Protein AF-A0A817YF61-F1 (afdb_monomer_lite)

Structure (mmCIF, N/CA/C/O backbone):
data_AF-A0A817YF61-F1
#
_entry.id   AF-A0A817YF61-F1
#
loop_
_atom_site.group_PDB
_atom_site.id
_atom_site.type_symbol
_atom_site.label_atom_id
_atom_site.label_alt_id
_atom_site.label_comp_id
_atom_site.label_asym_id
_atom_site.label_entity_id
_atom_site.label_seq_id
_atom_site.pdbx_PDB_ins_code
_atom_site.Cartn_x
_atom_site.Cartn_y
_atom_site.Cartn_z
_atom_site.occupancy
_atom_site.B_iso_or_equiv
_atom_site.auth_seq_id
_atom_site.auth_comp_id
_atom_site.auth_asym_id
_atom_site.auth_atom_id
_atom_site.pdbx_PDB_model_num
ATOM 1 N N . MET A 1 1 ? 42.089 6.525 -39.706 1.00 50.72 1 MET A N 1
ATOM 2 C CA . MET A 1 1 ? 42.284 5.312 -38.876 1.00 50.72 1 MET A CA 1
ATOM 3 C C . MET A 1 1 ? 41.184 5.276 -37.818 1.00 50.72 1 MET A C 1
ATOM 5 O O . MET A 1 1 ? 41.132 6.197 -37.010 1.00 50.72 1 MET A O 1
ATOM 9 N N . LYS A 1 2 ? 40.244 4.317 -37.863 1.00 48.00 2 LYS A N 1
ATOM 10 C CA . LYS A 1 2 ? 39.179 4.220 -36.844 1.00 48.00 2 LYS A CA 1
ATOM 11 C C . LYS A 1 2 ? 39.831 3.905 -35.493 1.00 48.00 2 LYS A C 1
ATOM 13 O O . LYS A 1 2 ? 40.514 2.894 -35.365 1.00 48.00 2 LYS A O 1
ATOM 18 N N . LEU A 1 3 ? 39.676 4.796 -34.516 1.00 60.41 3 LEU A N 1
ATOM 19 C CA . LEU A 1 3 ? 40.128 4.555 -33.145 1.00 60.41 3 LEU A CA 1
ATOM 20 C C . LEU A 1 3 ? 39.353 3.363 -32.568 1.00 60.41 3 LEU A C 1
ATOM 22 O O . LEU A 1 3 ? 38.143 3.263 -32.777 1.00 60.41 3 LEU A O 1
ATOM 26 N N . SER A 1 4 ? 40.031 2.473 -31.836 1.00 79.50 4 SER A N 1
ATOM 27 C CA . SER A 1 4 ? 39.327 1.434 -31.079 1.00 79.50 4 SER A CA 1
ATOM 28 C C . SER A 1 4 ? 38.437 2.094 -30.021 1.00 79.50 4 SER A C 1
ATOM 30 O O . SER A 1 4 ? 38.773 3.160 -29.491 1.00 79.50 4 SER A O 1
ATOM 32 N N . ARG A 1 5 ? 37.292 1.473 -29.711 1.00 76.12 5 ARG A N 1
ATOM 33 C CA . ARG A 1 5 ? 36.326 2.000 -28.731 1.00 76.12 5 ARG A CA 1
ATOM 34 C C . ARG A 1 5 ? 36.986 2.320 -27.383 1.00 76.12 5 ARG A C 1
ATOM 36 O O . ARG A 1 5 ? 36.742 3.392 -26.844 1.00 76.12 5 ARG A O 1
ATOM 43 N N . HIS A 1 6 ? 37.901 1.471 -26.913 1.00 79.06 6 HIS A N 1
ATOM 44 C CA . HIS A 1 6 ? 38.667 1.706 -25.682 1.00 79.06 6 HIS A CA 1
ATOM 45 C C . HIS A 1 6 ? 39.546 2.960 -25.757 1.00 79.06 6 HIS A C 1
ATOM 47 O O . HIS A 1 6 ? 39.516 3.805 -24.866 1.00 79.06 6 HIS A O 1
ATOM 53 N N . LYS A 1 7 ? 40.268 3.161 -26.868 1.00 83.06 7 LYS A N 1
ATOM 54 C CA . LYS A 1 7 ? 41.126 4.344 -27.047 1.00 83.06 7 LYS A CA 1
ATOM 55 C C . LYS A 1 7 ? 40.318 5.646 -27.102 1.00 83.06 7 LYS A C 1
ATOM 57 O O . LYS A 1 7 ? 40.797 6.688 -26.660 1.00 83.06 7 LYS A O 1
ATOM 62 N N . TYR A 1 8 ? 39.097 5.586 -27.632 1.00 84.81 8 TYR A N 1
ATOM 63 C CA . TYR A 1 8 ? 38.165 6.712 -27.644 1.00 84.81 8 TYR A CA 1
ATOM 64 C C . TYR A 1 8 ? 37.629 7.034 -26.240 1.00 84.81 8 TYR A C 1
ATOM 66 O O . TYR A 1 8 ? 37.708 8.186 -25.815 1.00 84.81 8 TYR A O 1
ATOM 74 N N . ILE A 1 9 ? 37.170 6.021 -25.499 1.00 81.12 9 ILE A N 1
ATOM 75 C CA . ILE A 1 9 ? 36.658 6.178 -24.128 1.00 81.12 9 ILE A CA 1
ATOM 76 C C . ILE A 1 9 ? 37.743 6.722 -23.201 1.00 81.12 9 ILE A C 1
ATOM 78 O O . ILE A 1 9 ? 37.499 7.687 -22.485 1.00 81.12 9 ILE A O 1
ATOM 82 N N . ARG A 1 10 ? 38.973 6.206 -23.282 1.00 84.12 10 ARG A N 1
ATOM 83 C CA . ARG A 1 10 ? 40.099 6.702 -22.480 1.00 84.12 10 ARG A CA 1
ATOM 84 C C . ARG A 1 10 ? 40.381 8.188 -22.709 1.00 84.12 10 ARG A C 1
ATOM 86 O O . ARG A 1 10 ? 40.685 8.918 -21.770 1.00 84.12 10 ARG A O 1
ATOM 93 N N . ARG A 1 11 ? 40.230 8.667 -23.950 1.00 86.75 11 ARG A N 1
ATOM 94 C CA . ARG A 1 11 ? 40.364 10.097 -24.271 1.00 86.75 11 ARG A CA 1
ATOM 95 C C . ARG A 1 11 ? 39.260 10.930 -23.616 1.00 86.75 11 ARG A C 1
ATOM 97 O O . ARG A 1 11 ? 39.538 12.018 -23.124 1.00 86.75 11 ARG A O 1
ATOM 104 N N . ILE A 1 12 ? 38.032 10.417 -23.614 1.00 85.44 12 ILE A N 1
ATOM 105 C CA . ILE A 1 12 ? 36.876 11.062 -22.985 1.00 85.44 12 ILE A CA 1
ATOM 106 C C . ILE A 1 12 ? 37.030 11.096 -21.462 1.00 85.44 12 ILE A C 1
ATOM 108 O O . ILE A 1 12 ? 36.872 12.154 -20.862 1.00 85.44 12 ILE A O 1
ATOM 112 N N . LEU A 1 13 ? 37.388 9.974 -20.838 1.00 83.31 13 LEU A N 1
ATOM 113 C CA . LEU A 1 13 ? 37.586 9.897 -19.391 1.00 83.31 13 LEU A CA 1
ATOM 114 C C . LEU A 1 13 ? 38.692 10.848 -18.927 1.00 83.31 13 LEU A C 1
ATOM 116 O O . LEU A 1 13 ? 38.502 11.555 -17.943 1.00 83.31 13 LEU A O 1
ATOM 120 N N . ASN A 1 14 ? 39.799 10.949 -19.671 1.00 85.69 14 ASN A N 1
ATOM 121 C CA . ASN A 1 14 ? 40.851 11.923 -19.374 1.00 85.69 14 ASN A CA 1
ATOM 122 C C . ASN A 1 14 ? 40.337 13.366 -19.441 1.00 85.69 14 ASN A C 1
ATOM 124 O O . ASN A 1 14 ? 40.637 14.158 -18.556 1.00 85.69 14 ASN A O 1
ATOM 128 N N . TYR A 1 15 ? 39.528 13.701 -20.450 1.00 89.38 15 TYR A N 1
ATOM 129 C CA . TYR A 1 15 ? 38.914 15.025 -20.552 1.00 89.38 15 TYR A CA 1
ATOM 130 C C . TYR A 1 15 ? 38.021 15.337 -19.342 1.00 89.38 15 TYR A C 1
ATOM 132 O O . TYR A 1 15 ? 38.122 16.422 -18.770 1.00 89.38 15 TYR A O 1
ATOM 140 N N . TYR A 1 16 ? 37.178 14.388 -18.925 1.00 83.38 16 TYR A N 1
ATOM 141 C CA . TYR A 1 16 ? 36.310 14.576 -17.763 1.00 83.38 16 TYR A CA 1
ATOM 142 C C . TYR A 1 16 ? 37.083 14.648 -16.448 1.00 83.38 16 TYR A C 1
ATOM 144 O O . TYR A 1 16 ? 36.751 15.455 -15.585 1.00 83.38 16 TYR A O 1
ATOM 152 N N . ARG A 1 17 ? 38.156 13.869 -16.314 1.00 82.75 17 ARG A N 1
ATOM 153 C CA . ARG A 1 17 ? 39.025 13.908 -15.141 1.00 82.75 17 ARG A CA 1
ATOM 154 C C . ARG A 1 17 ? 39.729 15.256 -15.006 1.00 82.75 17 ARG A C 1
ATOM 156 O O . A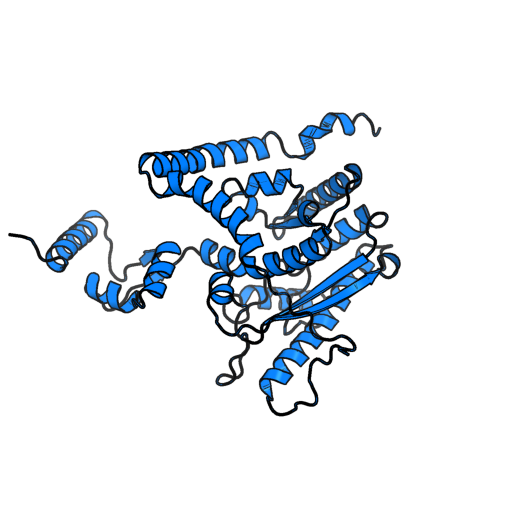RG A 1 17 ? 39.725 15.829 -13.927 1.00 82.75 17 ARG A O 1
ATOM 163 N N . THR A 1 18 ? 40.291 15.773 -16.099 1.00 85.69 18 THR A N 1
ATOM 164 C CA . THR A 1 18 ? 41.037 17.039 -16.089 1.00 85.69 18 THR A CA 1
ATOM 165 C C . THR A 1 18 ? 40.134 18.257 -15.904 1.00 85.69 18 THR A C 1
ATOM 167 O O . THR A 1 18 ? 40.545 19.205 -15.247 1.00 85.69 18 THR A O 1
ATOM 170 N N . ASN A 1 19 ? 38.921 18.248 -16.466 1.00 90.06 19 ASN A N 1
ATOM 171 C CA . ASN A 1 19 ? 38.056 19.434 -16.464 1.00 90.06 19 ASN A CA 1
ATOM 172 C C . ASN A 1 19 ? 36.964 19.425 -15.387 1.00 90.06 19 ASN A C 1
ATOM 174 O O . ASN A 1 19 ? 36.468 20.490 -15.033 1.00 90.06 19 ASN A O 1
ATOM 178 N N . PHE A 1 20 ? 36.561 18.253 -14.888 1.00 84.19 20 PHE A N 1
ATOM 179 C CA . PHE A 1 20 ? 35.416 18.112 -13.979 1.00 84.19 20 PHE A CA 1
ATOM 180 C C . PHE A 1 20 ? 35.749 17.362 -12.681 1.00 84.19 20 PHE A C 1
ATOM 182 O O . PHE A 1 20 ? 34.835 17.076 -11.913 1.00 84.19 20 PHE A O 1
ATOM 189 N N . ASN A 1 21 ? 37.026 17.039 -12.423 1.00 81.31 21 ASN A N 1
ATOM 190 C CA . ASN A 1 21 ? 37.490 16.329 -11.220 1.00 81.31 21 ASN A CA 1
ATOM 191 C C . ASN A 1 21 ? 36.692 15.051 -10.899 1.00 81.31 21 ASN A C 1
ATOM 193 O O . ASN A 1 21 ? 36.478 14.708 -9.738 1.00 81.31 21 ASN A O 1
ATOM 197 N N . ILE A 1 22 ? 36.232 14.336 -11.928 1.00 77.88 22 ILE A N 1
ATOM 198 C CA . ILE A 1 22 ? 35.567 13.047 -11.733 1.00 77.88 22 ILE A CA 1
ATOM 199 C C . ILE A 1 22 ? 36.651 12.003 -11.446 1.00 77.88 22 ILE A C 1
ATOM 201 O O . ILE A 1 22 ? 37.408 11.622 -12.343 1.00 77.88 22 ILE A O 1
ATOM 205 N N . GLU A 1 23 ? 36.730 11.563 -10.192 1.00 72.38 23 GLU A N 1
ATOM 206 C CA . GLU A 1 23 ? 37.679 10.552 -9.717 1.00 72.38 23 GLU A CA 1
ATOM 207 C C . GLU A 1 23 ? 36.999 9.212 -9.405 1.00 72.38 23 GLU A C 1
ATOM 209 O O . GLU A 1 23 ? 35.774 9.093 -9.376 1.00 72.38 23 GLU A O 1
ATOM 214 N N . PHE A 1 24 ? 37.814 8.175 -9.212 1.00 68.31 24 PHE A N 1
ATOM 215 C CA . PHE A 1 24 ? 37.343 6.839 -8.857 1.00 68.31 24 PHE A CA 1
ATOM 216 C C . PHE A 1 24 ? 36.933 6.761 -7.376 1.00 68.31 24 PHE A C 1
ATOM 218 O O . PHE A 1 24 ? 37.609 7.369 -6.546 1.00 68.31 24 PHE A O 1
ATOM 225 N N . PRO A 1 25 ? 35.916 5.949 -7.017 1.00 69.50 25 PRO A N 1
ATOM 226 C CA . PRO A 1 25 ? 35.075 5.116 -7.886 1.00 69.50 25 PRO A CA 1
ATOM 227 C C . PRO A 1 25 ? 33.971 5.916 -8.597 1.00 69.50 25 PRO A C 1
ATOM 229 O O . PRO A 1 25 ? 33.361 6.815 -8.023 1.00 69.50 25 PRO A O 1
ATOM 232 N N . PHE A 1 26 ? 33.665 5.548 -9.846 1.00 74.25 26 PHE A N 1
ATOM 233 C CA . PHE A 1 26 ? 32.590 6.202 -10.594 1.00 74.25 26 PHE A CA 1
ATOM 234 C C . PHE A 1 26 ? 31.215 5.841 -10.021 1.00 74.25 26 PHE A C 1
ATOM 236 O O . PHE A 1 26 ? 30.892 4.661 -9.856 1.00 74.25 26 PHE A O 1
ATOM 243 N N . ILE A 1 27 ? 30.388 6.862 -9.784 1.00 73.12 27 ILE A N 1
ATOM 244 C CA . ILE A 1 27 ? 28.963 6.708 -9.480 1.00 73.12 27 ILE A CA 1
ATOM 245 C C . ILE A 1 27 ? 28.204 6.774 -10.801 1.00 73.12 27 ILE A C 1
ATOM 247 O O . ILE A 1 27 ? 28.171 7.815 -11.458 1.00 73.12 27 ILE A O 1
ATOM 251 N N . ILE A 1 28 ? 27.607 5.656 -11.200 1.00 74.75 28 ILE A N 1
ATOM 252 C CA . ILE A 1 28 ? 26.920 5.524 -12.483 1.00 74.75 28 ILE A CA 1
ATOM 253 C C . ILE A 1 28 ? 25.430 5.401 -12.200 1.00 74.75 28 ILE A C 1
ATOM 255 O O . ILE A 1 28 ? 24.986 4.428 -11.589 1.00 74.75 28 ILE A O 1
ATOM 259 N N . LEU A 1 29 ? 24.662 6.400 -12.640 1.00 69.12 29 LEU A N 1
ATOM 260 C CA . LEU A 1 29 ? 23.208 6.343 -12.586 1.00 69.12 29 LEU A CA 1
ATOM 261 C C . LEU A 1 29 ? 22.705 5.451 -13.725 1.00 69.12 29 LEU A C 1
ATOM 263 O O . LEU A 1 29 ? 22.890 5.779 -14.897 1.00 69.12 29 LEU A O 1
ATOM 267 N N . ILE A 1 30 ? 22.077 4.335 -13.375 1.00 74.19 30 ILE A N 1
ATOM 268 C CA . ILE A 1 30 ? 21.467 3.414 -14.330 1.00 74.19 30 ILE A CA 1
ATOM 269 C C . ILE A 1 30 ? 19.968 3.697 -14.401 1.00 74.19 30 ILE A C 1
ATOM 271 O O . ILE A 1 30 ? 19.283 3.745 -13.381 1.00 74.19 30 ILE A O 1
ATOM 275 N N . ASP A 1 31 ? 19.470 3.886 -15.621 1.00 64.12 31 ASP A N 1
ATOM 276 C CA . ASP A 1 31 ? 18.038 3.978 -15.894 1.00 64.12 31 ASP A CA 1
ATOM 277 C C . ASP A 1 31 ? 17.395 2.580 -15.921 1.00 64.12 31 ASP A C 1
ATOM 279 O O . ASP A 1 31 ? 17.996 1.616 -16.407 1.00 64.12 31 ASP A O 1
ATOM 283 N N . GLY A 1 32 ? 16.148 2.476 -15.454 1.00 53.28 32 GLY A N 1
ATOM 284 C CA . GLY A 1 32 ? 15.386 1.224 -15.432 1.00 53.28 32 GLY A CA 1
ATOM 285 C C . GLY A 1 32 ? 15.230 0.608 -16.825 1.00 53.28 32 GLY A C 1
ATOM 286 O O . GLY A 1 32 ? 15.319 -0.608 -16.974 1.00 53.28 32 GLY A O 1
ATOM 287 N N . THR A 1 33 ? 15.109 1.442 -17.864 1.00 65.44 33 THR A N 1
ATOM 288 C CA . THR A 1 33 ? 15.048 1.005 -19.269 1.00 65.44 33 THR A CA 1
ATOM 289 C C . THR A 1 33 ? 16.330 0.291 -19.709 1.00 65.44 33 THR A C 1
ATOM 291 O O . THR A 1 33 ? 16.279 -0.739 -20.380 1.00 65.44 33 THR A O 1
ATOM 294 N N . PHE A 1 34 ? 17.495 0.815 -19.313 1.00 74.12 34 PHE A N 1
ATOM 295 C CA . PHE A 1 34 ? 18.792 0.220 -19.642 1.00 74.12 34 PHE A CA 1
ATOM 296 C C . PHE A 1 34 ? 19.014 -1.090 -18.881 1.00 74.12 34 PHE A C 1
ATOM 298 O O . PHE A 1 34 ? 19.476 -2.067 -19.467 1.00 74.12 34 PHE A O 1
ATOM 305 N N . ALA A 1 35 ? 18.640 -1.129 -17.598 1.00 68.31 35 ALA A N 1
ATOM 306 C CA . ALA A 1 35 ? 18.711 -2.346 -16.794 1.00 68.31 35 ALA A CA 1
ATOM 307 C C . ALA A 1 35 ? 17.817 -3.462 -17.362 1.00 68.31 35 ALA A C 1
ATOM 309 O O . ALA A 1 35 ? 18.240 -4.614 -17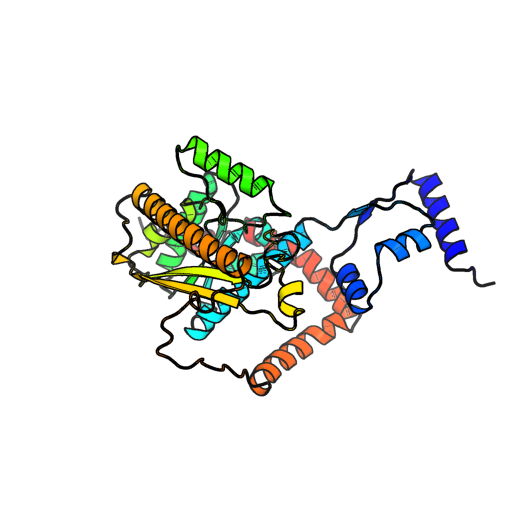.441 1.00 68.31 35 ALA A O 1
ATOM 310 N N . PHE A 1 36 ? 16.613 -3.107 -17.821 1.00 62.25 36 PHE A N 1
ATOM 311 C CA . PHE A 1 36 ? 15.670 -4.035 -18.441 1.00 62.25 36 PHE A CA 1
ATOM 312 C C . PHE A 1 36 ? 16.204 -4.638 -19.750 1.00 62.25 36 PHE A C 1
ATOM 314 O O . PHE A 1 36 ? 16.175 -5.855 -19.931 1.00 62.25 36 PHE A O 1
ATOM 321 N N . GLU A 1 37 ? 16.746 -3.814 -20.651 1.00 65.38 37 GLU A N 1
ATOM 322 C CA . GLU A 1 37 ? 17.348 -4.311 -21.896 1.00 65.38 37 GLU A CA 1
ATOM 323 C C . GLU A 1 37 ? 18.597 -5.160 -21.625 1.00 65.38 37 GLU A C 1
ATOM 325 O O . GLU A 1 37 ? 18.768 -6.223 -22.220 1.00 65.38 37 GLU A O 1
ATOM 330 N N . ALA A 1 38 ? 19.451 -4.756 -20.682 1.00 77.06 38 ALA A N 1
ATOM 331 C CA . ALA A 1 38 ? 20.616 -5.550 -20.307 1.00 77.06 38 ALA A CA 1
ATOM 332 C C . ALA A 1 38 ? 20.223 -6.939 -19.776 1.00 77.06 38 ALA A C 1
ATOM 334 O O . ALA A 1 38 ? 20.848 -7.931 -20.152 1.00 77.06 38 ALA A O 1
ATOM 335 N N . LEU A 1 39 ? 19.149 -7.034 -18.984 1.00 68.00 39 LEU A N 1
ATOM 336 C CA . LEU A 1 39 ? 18.612 -8.308 -18.506 1.00 68.00 39 LEU A CA 1
ATOM 337 C C . LEU A 1 39 ? 18.115 -9.189 -19.663 1.00 68.00 39 LEU A C 1
ATOM 339 O O . LEU A 1 39 ? 18.487 -10.359 -19.748 1.00 68.00 39 LEU A O 1
ATOM 343 N N . LYS A 1 40 ? 17.336 -8.618 -20.590 1.00 72.12 40 LYS A N 1
ATOM 344 C CA . LYS A 1 40 ? 16.808 -9.318 -21.774 1.00 72.12 40 LYS A CA 1
ATOM 345 C C . LYS A 1 40 ? 17.914 -9.948 -22.624 1.00 72.12 40 LYS A C 1
ATOM 347 O O . LYS A 1 40 ? 17.756 -11.059 -23.127 1.00 72.12 40 LYS A O 1
ATOM 352 N N . TRP A 1 41 ? 19.043 -9.256 -22.755 1.00 82.75 41 TRP A N 1
ATOM 353 C CA . TRP A 1 41 ? 20.207 -9.722 -23.511 1.00 82.75 41 TRP A CA 1
ATOM 354 C C . TRP A 1 41 ? 21.234 -10.488 -22.663 1.00 82.75 41 TRP A C 1
ATOM 356 O O . TRP A 1 41 ? 22.301 -10.828 -23.172 1.00 82.75 41 TRP A O 1
ATOM 366 N N . LYS A 1 42 ? 20.922 -10.786 -21.391 1.00 80.38 42 LYS A N 1
ATOM 367 C CA . LYS A 1 42 ? 21.806 -11.475 -20.431 1.00 80.38 42 LYS A CA 1
ATOM 368 C C . LYS A 1 42 ? 23.175 -10.799 -20.276 1.00 80.38 42 LYS A C 1
ATOM 370 O O . LYS A 1 42 ? 24.199 -11.455 -20.097 1.00 80.38 42 LYS A O 1
ATOM 375 N N . ILE A 1 43 ? 23.195 -9.473 -20.352 1.00 82.69 43 ILE A N 1
ATOM 376 C CA . ILE A 1 43 ? 24.395 -8.655 -20.207 1.00 82.69 43 ILE A CA 1
ATOM 377 C C . ILE A 1 43 ? 24.604 -8.371 -18.720 1.00 82.69 43 ILE A C 1
ATOM 379 O O . ILE A 1 43 ? 23.809 -7.669 -18.095 1.00 82.69 43 ILE A O 1
ATOM 383 N N . GLN A 1 44 ? 25.705 -8.867 -18.154 1.00 81.75 44 GLN A N 1
ATOM 384 C CA . GLN A 1 44 ? 26.114 -8.476 -16.807 1.00 81.75 44 GLN A CA 1
ATOM 385 C C . GLN A 1 44 ? 26.660 -7.045 -16.818 1.00 81.75 44 GLN A C 1
ATOM 387 O O . GLN A 1 44 ? 27.785 -6.784 -17.244 1.00 81.75 44 GLN A O 1
ATOM 392 N N . ILE A 1 45 ? 25.826 -6.107 -16.365 1.00 81.94 45 ILE A N 1
ATOM 393 C CA . ILE A 1 45 ? 26.114 -4.668 -16.401 1.00 81.94 45 ILE A CA 1
ATOM 394 C C . ILE A 1 45 ? 27.379 -4.329 -15.603 1.00 81.94 45 ILE A C 1
ATOM 396 O O . ILE A 1 45 ? 28.198 -3.544 -16.075 1.00 81.94 45 ILE A O 1
ATOM 400 N N . ASP A 1 46 ? 27.549 -4.937 -14.427 1.00 79.62 46 ASP A N 1
ATOM 401 C CA . ASP A 1 46 ? 28.682 -4.665 -13.538 1.00 79.62 46 ASP A CA 1
ATOM 402 C C . ASP A 1 46 ? 30.026 -5.033 -14.192 1.00 79.62 46 ASP A C 1
ATOM 404 O O . ASP A 1 46 ? 30.930 -4.200 -14.279 1.00 79.62 46 ASP A O 1
ATOM 408 N N . GLU A 1 47 ? 30.134 -6.241 -14.753 1.00 82.94 47 GLU A N 1
ATOM 409 C CA . GLU A 1 47 ? 31.345 -6.700 -15.446 1.00 82.94 47 GLU A CA 1
ATOM 410 C C . GLU A 1 47 ? 31.658 -5.861 -16.688 1.00 82.94 47 GLU A C 1
ATOM 412 O O . GLU A 1 47 ? 32.797 -5.437 -16.898 1.00 82.94 47 GLU A O 1
ATOM 417 N N . GLN A 1 48 ? 30.640 -5.581 -17.506 1.00 82.94 48 GLN A N 1
ATOM 418 C CA . GLN A 1 48 ? 30.821 -4.831 -18.745 1.00 82.94 48 GLN A CA 1
ATOM 419 C C . GLN A 1 48 ? 31.227 -3.384 -18.469 1.00 82.94 48 GLN A C 1
ATOM 421 O O . GLN A 1 48 ? 32.149 -2.882 -19.107 1.00 82.94 48 GLN A O 1
ATOM 426 N N . LEU A 1 49 ? 30.602 -2.707 -17.504 1.00 82.62 49 LEU A N 1
ATOM 427 C CA . LEU A 1 49 ? 30.960 -1.329 -17.164 1.00 82.62 49 LEU A CA 1
ATOM 428 C C . LEU A 1 49 ? 32.367 -1.232 -16.565 1.00 82.62 49 LEU A C 1
ATOM 430 O O . LEU A 1 49 ? 33.110 -0.327 -16.945 1.00 82.62 49 LEU A O 1
ATOM 434 N N . LYS A 1 50 ? 32.770 -2.181 -15.710 1.00 83.94 50 LYS A N 1
ATOM 435 C CA . LYS A 1 50 ? 34.149 -2.278 -15.198 1.00 83.94 50 LYS A CA 1
ATOM 436 C C . LYS A 1 50 ? 35.163 -2.452 -16.331 1.00 83.94 50 LYS A C 1
ATOM 438 O O . LYS A 1 50 ? 36.164 -1.735 -16.378 1.00 83.94 50 LYS A O 1
ATOM 443 N N . ALA A 1 51 ? 34.870 -3.331 -17.291 1.00 82.06 51 ALA A N 1
ATOM 444 C CA . ALA A 1 51 ? 35.713 -3.551 -18.465 1.00 82.06 51 ALA A CA 1
ATOM 445 C C . ALA A 1 51 ? 35.767 -2.329 -19.404 1.00 82.06 51 ALA A C 1
ATOM 447 O O . ALA A 1 51 ? 36.830 -1.989 -19.925 1.00 82.06 51 ALA A O 1
ATOM 448 N N . TYR A 1 52 ? 34.641 -1.641 -19.613 1.00 79.19 52 TYR A N 1
ATOM 449 C CA . TYR A 1 52 ? 34.556 -0.462 -20.481 1.00 79.19 52 TYR A CA 1
ATOM 450 C C . TYR A 1 52 ? 35.234 0.775 -19.891 1.00 79.19 52 TYR A C 1
ATOM 452 O O . TYR A 1 52 ? 35.793 1.576 -20.642 1.00 79.19 52 TYR A O 1
ATOM 460 N N . LEU A 1 53 ? 35.172 0.939 -18.570 1.00 80.38 53 LEU A N 1
ATOM 461 C CA . LEU A 1 53 ? 35.734 2.084 -17.856 1.00 80.38 53 LEU A CA 1
ATOM 462 C C . LEU A 1 53 ? 37.159 1.829 -17.339 1.00 80.38 53 LEU A C 1
ATOM 464 O O . LEU A 1 53 ? 37.766 2.751 -16.800 1.00 80.38 53 LEU A O 1
ATOM 468 N N . GLU A 1 54 ? 37.694 0.619 -17.541 1.00 77.81 54 GLU A N 1
ATOM 469 C CA . GLU A 1 54 ? 39.023 0.181 -17.088 1.00 77.81 54 GLU A CA 1
ATOM 470 C C . GLU A 1 54 ? 39.188 0.304 -15.554 1.00 77.81 54 GLU A C 1
ATOM 472 O O . GLU A 1 54 ? 40.189 0.826 -15.062 1.00 77.81 54 GLU A O 1
ATOM 477 N N . THR A 1 55 ? 38.195 -0.160 -14.778 1.00 75.00 55 THR A N 1
ATOM 478 C CA . THR A 1 55 ? 38.158 -0.022 -13.303 1.00 75.00 55 THR A CA 1
ATOM 479 C C . THR A 1 55 ? 37.833 -1.339 -12.604 1.00 75.00 55 THR A C 1
ATOM 481 O O . THR A 1 55 ? 37.177 -2.212 -13.165 1.00 75.00 55 THR A O 1
ATOM 484 N N . GLN A 1 56 ? 38.265 -1.472 -11.345 1.00 72.44 56 GLN A N 1
ATOM 485 C CA . GLN A 1 56 ? 37.883 -2.606 -10.491 1.00 72.44 56 GLN A CA 1
ATOM 486 C C . GLN A 1 56 ? 36.634 -2.333 -9.639 1.00 72.44 56 GLN A C 1
ATOM 488 O O . GLN A 1 56 ? 36.011 -3.271 -9.142 1.00 72.44 56 GLN A O 1
ATOM 493 N N . GLN A 1 57 ? 36.253 -1.064 -9.470 1.00 68.44 57 GLN A N 1
ATOM 494 C CA . GLN A 1 57 ? 35.139 -0.650 -8.619 1.00 68.44 57 GLN A CA 1
ATOM 495 C C . GLN A 1 57 ? 34.285 0.412 -9.317 1.00 68.44 57 GLN A C 1
ATOM 497 O O . GLN A 1 57 ? 34.792 1.435 -9.789 1.00 68.44 57 GLN A O 1
ATOM 502 N N . ILE A 1 58 ? 32.978 0.155 -9.351 1.00 72.31 58 ILE A N 1
ATOM 503 C CA . ILE A 1 58 ? 31.929 1.084 -9.772 1.00 72.31 58 ILE A CA 1
ATOM 504 C C . ILE A 1 58 ? 30.786 1.002 -8.763 1.00 72.31 58 ILE A C 1
ATOM 506 O O . ILE A 1 58 ? 30.545 -0.055 -8.180 1.00 72.31 58 ILE A O 1
ATOM 510 N N . ILE A 1 59 ? 30.091 2.116 -8.554 1.00 62.66 59 ILE A N 1
ATOM 511 C CA . ILE A 1 59 ? 28.880 2.160 -7.736 1.00 62.66 59 ILE A CA 1
ATOM 512 C C . ILE A 1 59 ? 27.719 2.425 -8.686 1.00 62.66 59 ILE A C 1
ATOM 514 O O . ILE A 1 59 ? 27.535 3.540 -9.180 1.00 62.66 59 ILE A O 1
ATOM 518 N N . CYS A 1 60 ? 26.958 1.375 -8.976 1.00 59.06 60 CYS A N 1
ATOM 519 C CA . CYS A 1 60 ? 25.740 1.465 -9.764 1.00 59.06 60 CYS A CA 1
ATOM 520 C C . CYS A 1 60 ? 24.594 1.924 -8.862 1.00 59.06 60 CYS A C 1
ATOM 522 O O . CYS A 1 60 ? 24.165 1.192 -7.972 1.00 59.06 60 CYS A O 1
ATOM 524 N N . SER A 1 61 ? 24.085 3.125 -9.109 1.00 53.12 61 SER A N 1
ATOM 525 C CA . SER A 1 61 ? 22.911 3.656 -8.418 1.00 53.12 61 SER A CA 1
ATOM 526 C C . SER A 1 61 ? 21.741 3.703 -9.392 1.00 53.12 61 SER A C 1
ATOM 528 O O . SER A 1 61 ? 21.884 4.153 -10.521 1.00 53.12 61 SER A O 1
ATOM 530 N N . THR A 1 62 ? 20.565 3.251 -8.970 1.00 56.81 62 THR A N 1
ATOM 531 C CA . THR A 1 62 ? 19.291 3.519 -9.660 1.00 56.81 62 THR A CA 1
ATOM 532 C C . THR A 1 62 ? 18.512 4.533 -8.834 1.00 56.81 62 THR A C 1
ATOM 534 O O . THR A 1 62 ? 18.674 4.607 -7.612 1.00 56.81 62 THR A O 1
ATOM 537 N N . SER A 1 63 ? 17.670 5.345 -9.475 1.00 53.69 63 SER A N 1
ATOM 538 C CA . SER A 1 63 ? 16.807 6.259 -8.737 1.00 53.69 63 SER A CA 1
ATOM 539 C C . SER A 1 63 ? 15.854 5.458 -7.838 1.00 53.69 63 SER A C 1
ATOM 541 O O . SER A 1 63 ? 15.088 4.601 -8.277 1.00 53.69 63 SER A O 1
ATOM 543 N N . LEU A 1 64 ? 15.897 5.738 -6.535 1.00 47.06 64 LEU A N 1
ATOM 544 C CA . LEU A 1 64 ? 15.090 5.051 -5.521 1.00 47.06 64 LEU A CA 1
ATOM 545 C C . LEU A 1 64 ? 13.573 5.144 -5.809 1.00 47.06 64 LEU A C 1
ATOM 547 O O . LEU A 1 64 ? 12.789 4.363 -5.273 1.00 47.06 64 LEU A O 1
ATOM 551 N N . CYS A 1 65 ? 13.156 6.116 -6.629 1.00 41.38 65 CYS A N 1
ATOM 552 C CA . CYS A 1 65 ? 11.787 6.269 -7.111 1.00 41.38 65 CYS A CA 1
ATOM 553 C C . CYS A 1 65 ? 11.385 5.186 -8.121 1.00 41.38 65 CYS A C 1
ATOM 555 O O . CYS A 1 65 ? 10.321 4.612 -7.935 1.00 41.38 65 CYS A O 1
ATOM 557 N N . ALA A 1 66 ? 12.229 4.829 -9.095 1.00 38.91 66 ALA A N 1
ATOM 558 C CA . ALA A 1 66 ? 11.894 3.827 -10.113 1.00 38.91 66 ALA A CA 1
ATOM 559 C C . ALA A 1 66 ? 11.742 2.417 -9.513 1.00 38.91 66 ALA A C 1
ATOM 561 O O . ALA A 1 66 ? 10.812 1.682 -9.851 1.00 38.91 66 ALA A O 1
ATOM 562 N N . ILE A 1 67 ? 12.599 2.063 -8.547 1.00 42.59 67 ILE A N 1
ATOM 563 C CA . ILE A 1 67 ? 12.482 0.805 -7.789 1.00 42.59 67 ILE A CA 1
ATOM 564 C C . ILE A 1 67 ? 11.173 0.807 -6.989 1.00 42.59 67 ILE A C 1
ATOM 566 O O . ILE A 1 67 ? 10.356 -0.099 -7.125 1.00 42.59 67 ILE A O 1
ATOM 570 N N . LYS A 1 68 ? 10.906 1.874 -6.223 1.00 41.12 68 LYS A N 1
ATOM 571 C CA . LYS A 1 68 ? 9.673 1.983 -5.427 1.00 41.12 68 LYS A CA 1
ATOM 572 C C . LYS A 1 68 ? 8.406 1.962 -6.281 1.00 41.12 68 LYS A C 1
ATOM 574 O O . LYS A 1 68 ? 7.413 1.397 -5.840 1.00 41.12 68 LYS A O 1
ATOM 579 N N . GLU A 1 69 ? 8.420 2.567 -7.464 1.00 47.09 69 GLU A N 1
ATOM 580 C CA . GLU A 1 69 ? 7.283 2.591 -8.389 1.00 47.09 69 GLU A CA 1
ATOM 581 C C . GLU A 1 69 ? 6.997 1.208 -8.975 1.00 47.09 69 GLU A C 1
ATOM 583 O O . GLU A 1 69 ? 5.855 0.761 -8.930 1.00 47.09 69 GLU A O 1
ATOM 588 N N . THR A 1 70 ? 8.024 0.493 -9.440 1.00 41.78 70 THR A N 1
ATOM 589 C CA . THR A 1 70 ? 7.854 -0.827 -10.075 1.00 41.78 70 THR A CA 1
ATOM 590 C C . THR A 1 70 ? 7.434 -1.894 -9.074 1.00 41.78 70 THR A C 1
ATOM 592 O O . THR A 1 70 ? 6.647 -2.789 -9.388 1.00 41.78 70 THR A O 1
ATOM 595 N N . GLU A 1 71 ? 7.933 -1.796 -7.845 1.00 44.00 71 GLU A N 1
ATOM 596 C CA . GLU A 1 71 ? 7.529 -2.721 -6.810 1.00 44.00 71 GLU A CA 1
ATOM 597 C C . GLU A 1 71 ? 6.027 -2.522 -6.434 1.00 44.00 71 GLU A C 1
ATOM 599 O O . GLU A 1 71 ? 5.338 -3.489 -6.134 1.00 44.00 71 GLU A O 1
ATOM 604 N N . LEU A 1 72 ? 5.460 -1.304 -6.486 1.00 47.84 72 LEU A N 1
ATOM 605 C CA . LEU A 1 72 ? 4.093 -0.995 -6.002 1.00 47.84 72 LEU A CA 1
ATOM 606 C C . LEU A 1 72 ? 2.925 -1.452 -6.900 1.00 47.84 72 LEU A C 1
ATOM 608 O O . LEU A 1 72 ? 1.775 -1.363 -6.471 1.00 47.84 72 LEU A O 1
ATOM 612 N N . LEU A 1 73 ? 3.180 -1.898 -8.130 1.00 53.34 73 LEU A N 1
ATOM 613 C CA . LEU A 1 73 ? 2.121 -2.038 -9.137 1.00 53.34 73 LEU A CA 1
ATOM 614 C C . LEU A 1 73 ? 1.377 -3.390 -9.105 1.00 53.34 73 LEU A C 1
ATOM 616 O O . LEU A 1 73 ? 0.267 -3.462 -9.631 1.00 53.34 73 LEU A O 1
ATOM 620 N N . VAL A 1 74 ? 1.936 -4.459 -8.515 1.00 62.66 74 VAL A N 1
ATOM 621 C CA . VAL A 1 74 ? 1.327 -5.814 -8.575 1.00 62.66 74 VAL A CA 1
ATOM 622 C C . VAL A 1 74 ? -0.013 -5.858 -7.840 1.00 62.66 74 VAL A C 1
ATOM 624 O O . VAL A 1 74 ? -1.021 -6.302 -8.394 1.00 62.66 74 VAL A O 1
ATOM 627 N N . ASP A 1 75 ? -0.060 -5.285 -6.637 1.00 71.50 75 ASP A N 1
ATOM 628 C CA . ASP A 1 75 ? -1.264 -5.263 -5.797 1.00 71.50 75 ASP A CA 1
ATOM 629 C C . ASP A 1 75 ? -2.423 -4.491 -6.459 1.00 71.50 75 ASP A C 1
ATOM 631 O O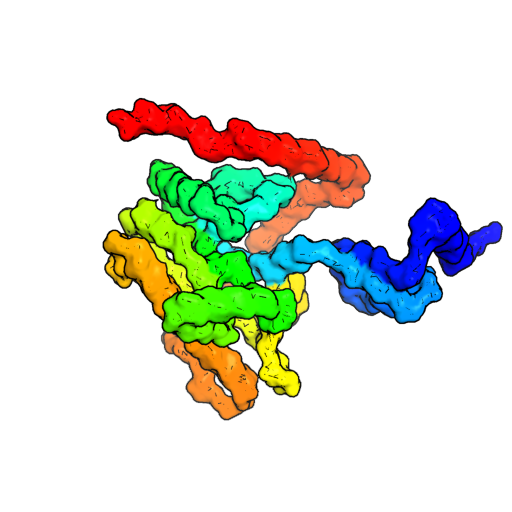 . ASP A 1 75 ? -3.605 -4.775 -6.233 1.00 71.50 75 ASP A O 1
ATOM 635 N N . TRP A 1 76 ? -2.098 -3.519 -7.320 1.00 75.25 76 TRP A N 1
ATOM 636 C CA . TRP A 1 76 ? -3.097 -2.753 -8.058 1.00 75.25 76 TRP A CA 1
ATOM 637 C C . TRP A 1 76 ? -3.766 -3.613 -9.118 1.00 75.25 76 TRP A C 1
ATOM 639 O O . TRP A 1 76 ? -4.986 -3.539 -9.247 1.00 75.25 76 TRP A O 1
ATOM 649 N N . ILE A 1 77 ? -3.013 -4.443 -9.847 1.00 76.25 77 ILE A N 1
ATOM 650 C CA . ILE A 1 77 ? -3.597 -5.335 -10.855 1.00 76.25 77 ILE A CA 1
ATOM 651 C C . ILE A 1 77 ? -4.584 -6.288 -10.188 1.00 76.25 77 ILE A C 1
ATOM 653 O O . ILE A 1 77 ? -5.704 -6.413 -10.665 1.00 76.25 77 ILE A O 1
ATOM 657 N N . ILE A 1 78 ? -4.222 -6.885 -9.053 1.00 73.62 78 ILE A N 1
ATOM 658 C CA . ILE A 1 78 ? -5.094 -7.820 -8.324 1.00 73.62 78 ILE A CA 1
ATOM 659 C C . ILE A 1 78 ? -6.397 -7.142 -7.899 1.00 73.62 78 ILE A C 1
ATOM 661 O O . ILE A 1 78 ? -7.484 -7.674 -8.116 1.00 73.62 78 ILE A O 1
ATOM 665 N N . THR A 1 79 ? -6.310 -5.921 -7.373 1.00 75.88 79 THR A N 1
ATOM 666 C CA . THR A 1 79 ? -7.508 -5.172 -6.977 1.00 75.88 79 THR A CA 1
ATOM 667 C C . THR A 1 79 ? -8.370 -4.785 -8.188 1.00 75.88 79 THR A C 1
ATOM 669 O O . THR A 1 79 ? -9.596 -4.854 -8.120 1.00 75.88 79 THR A O 1
ATOM 672 N N . ASN A 1 80 ? -7.747 -4.430 -9.318 1.00 76.81 80 ASN A N 1
ATOM 673 C CA . ASN A 1 80 ? -8.464 -4.168 -10.569 1.00 76.81 80 ASN A CA 1
ATOM 674 C C . ASN A 1 80 ? -9.106 -5.439 -11.139 1.00 76.81 80 ASN A C 1
ATOM 676 O O . ASN A 1 80 ? -10.230 -5.360 -11.615 1.00 76.81 80 ASN A O 1
ATOM 680 N N . MET A 1 81 ? -8.451 -6.601 -11.056 1.00 69.56 81 MET A N 1
ATOM 681 C CA . MET A 1 81 ? -9.024 -7.884 -11.477 1.00 69.56 81 MET A CA 1
ATOM 682 C C . MET A 1 81 ? -10.314 -8.184 -10.707 1.00 69.56 81 MET A C 1
ATOM 684 O O . MET A 1 81 ? -11.335 -8.496 -11.316 1.00 69.56 81 MET A O 1
ATOM 688 N N . LEU A 1 82 ? -10.305 -7.997 -9.383 1.00 69.31 82 LEU A N 1
ATOM 689 C CA . LEU A 1 82 ? -11.505 -8.156 -8.553 1.00 69.31 82 LEU A CA 1
ATOM 690 C C . LEU A 1 82 ? -12.610 -7.161 -8.939 1.00 69.31 82 LEU A C 1
ATOM 692 O O . LEU A 1 82 ? -13.772 -7.543 -9.063 1.00 69.31 82 LEU A O 1
ATOM 696 N N . ALA A 1 83 ? -12.254 -5.899 -9.192 1.00 72.19 83 ALA A N 1
ATOM 697 C CA . ALA A 1 83 ? -13.220 -4.893 -9.627 1.00 72.19 83 ALA A CA 1
ATOM 698 C C . ALA A 1 83 ? -13.793 -5.180 -11.027 1.00 72.19 83 ALA A C 1
ATOM 700 O O . ALA A 1 83 ? -14.976 -4.933 -11.257 1.00 72.19 83 ALA A O 1
ATOM 701 N N . VAL A 1 84 ? -12.993 -5.715 -11.956 1.00 69.25 84 VAL A N 1
ATOM 702 C CA . VAL A 1 84 ? -13.444 -6.144 -13.292 1.00 69.25 84 VAL A CA 1
ATOM 703 C C . VAL A 1 84 ? -14.426 -7.302 -13.181 1.00 69.25 84 VAL A C 1
ATOM 705 O O . VAL A 1 84 ? -15.468 -7.257 -13.828 1.00 69.25 84 VAL A O 1
ATOM 708 N N . HIS A 1 85 ? -14.150 -8.285 -12.320 1.00 63.69 85 HIS A N 1
ATOM 709 C CA . HIS A 1 85 ? -15.071 -9.395 -12.066 1.00 63.69 85 HIS A CA 1
ATOM 710 C C . HIS A 1 85 ? -16.441 -8.930 -11.561 1.00 63.69 85 HIS A C 1
ATOM 712 O O . HIS A 1 85 ? -17.452 -9.538 -11.897 1.00 63.69 85 HIS A O 1
ATOM 718 N N . GLN A 1 86 ? -16.488 -7.823 -10.817 1.00 66.31 86 GLN A N 1
ATOM 719 C CA . GLN A 1 86 ? -17.740 -7.223 -10.362 1.00 66.31 86 GLN A CA 1
ATOM 720 C C . GLN A 1 86 ? -18.342 -6.215 -11.366 1.00 66.31 86 GLN A C 1
ATOM 722 O O . GLN A 1 86 ? -19.355 -5.582 -11.079 1.00 66.31 86 GLN A O 1
ATOM 727 N N . GLY A 1 87 ? -17.727 -6.006 -12.534 1.00 66.81 87 GLY A N 1
ATOM 728 C CA . GLY A 1 87 ? -18.181 -5.012 -13.514 1.00 66.81 87 GLY A CA 1
ATOM 729 C C . GLY A 1 87 ? -18.017 -3.560 -13.048 1.00 66.81 87 GLY A C 1
ATOM 730 O O . GLY A 1 87 ? -18.702 -2.667 -13.537 1.00 66.81 87 GLY A O 1
ATOM 731 N N . SER A 1 88 ? -17.111 -3.305 -12.101 1.00 72.31 88 SER A N 1
ATOM 732 C CA . SER A 1 88 ? -17.011 -2.040 -11.365 1.00 72.31 88 SER A CA 1
ATOM 733 C C . SER A 1 88 ? -15.703 -1.267 -11.611 1.00 72.31 88 SER A C 1
ATOM 735 O O . SER A 1 88 ? -15.331 -0.391 -10.824 1.00 72.31 88 SER A O 1
ATOM 737 N N . LEU A 1 89 ? -15.000 -1.544 -12.716 1.00 71.75 89 LEU A N 1
ATOM 738 C CA . LEU A 1 89 ? -13.703 -0.926 -13.028 1.00 71.75 89 LEU A CA 1
ATOM 739 C C . LEU A 1 89 ? -13.767 0.615 -13.094 1.00 71.75 89 LEU A C 1
ATOM 741 O O . LEU A 1 89 ? -12.901 1.285 -12.544 1.00 71.75 89 LEU A O 1
ATOM 745 N N . GLY A 1 90 ? -14.813 1.200 -13.690 1.00 74.19 90 GLY A N 1
ATOM 746 C CA . GLY A 1 90 ? -14.975 2.667 -13.773 1.00 74.19 90 GLY A CA 1
ATOM 747 C C . GLY A 1 90 ? -15.266 3.356 -12.429 1.00 74.19 90 GLY A C 1
ATOM 748 O O . GLY A 1 90 ? -15.139 4.576 -12.291 1.00 74.19 90 GLY A O 1
ATOM 749 N N . HIS A 1 91 ? -15.624 2.576 -11.412 1.00 81.69 91 HIS A N 1
ATOM 750 C CA . HIS A 1 91 ? -16.009 3.048 -10.082 1.00 81.69 91 HIS A CA 1
ATOM 751 C C . HIS A 1 91 ? -14.894 2.883 -9.046 1.00 81.69 91 HIS A C 1
ATOM 753 O O . HIS A 1 91 ? -15.063 3.277 -7.892 1.00 81.69 91 HIS A O 1
ATOM 759 N N . ILE A 1 92 ? -13.739 2.334 -9.436 1.00 84.00 92 ILE A N 1
ATOM 760 C CA . ILE A 1 92 ? -12.617 2.155 -8.520 1.00 84.00 92 ILE A CA 1
ATOM 761 C C . ILE A 1 92 ? -11.970 3.499 -8.174 1.00 84.00 92 ILE A C 1
ATOM 763 O O . ILE A 1 92 ? -11.749 4.356 -9.033 1.00 84.00 92 ILE A O 1
ATOM 767 N N . ARG A 1 93 ? -11.697 3.724 -6.895 1.00 87.44 93 ARG A N 1
ATOM 768 C CA . ARG A 1 93 ? -11.075 4.937 -6.360 1.00 87.44 93 ARG A CA 1
ATOM 769 C C . ARG A 1 93 ? -9.973 4.510 -5.410 1.00 87.44 93 ARG A C 1
ATOM 771 O O . ARG A 1 93 ? -10.155 3.575 -4.640 1.00 87.44 93 ARG A O 1
ATOM 778 N N . TYR A 1 94 ? -8.845 5.206 -5.436 1.00 88.06 94 TYR A N 1
ATOM 779 C CA . TYR A 1 94 ? -7.699 4.858 -4.602 1.00 88.06 94 TYR A CA 1
ATOM 780 C C . TYR A 1 94 ? -7.334 5.990 -3.652 1.00 88.06 94 TYR A C 1
ATOM 782 O O . TYR A 1 94 ? -7.357 7.166 -4.023 1.00 88.06 94 TYR A O 1
ATOM 790 N N . VAL A 1 95 ? -6.912 5.619 -2.445 1.00 87.81 95 VAL A N 1
ATOM 791 C CA . VAL A 1 95 ? -6.141 6.507 -1.572 1.00 87.81 95 VAL A CA 1
ATOM 792 C C . VAL A 1 95 ? -4.662 6.343 -1.919 1.00 87.81 95 VAL A C 1
ATOM 794 O O . VAL A 1 95 ? -4.044 5.314 -1.650 1.00 87.81 95 VAL A O 1
ATOM 797 N N . LEU A 1 96 ? -4.105 7.361 -2.567 1.00 85.25 96 LEU A N 1
ATOM 798 C CA . LEU A 1 96 ? -2.799 7.350 -3.210 1.00 85.25 96 LEU A CA 1
ATOM 799 C C . LEU A 1 96 ? -1.766 8.150 -2.426 1.00 85.25 96 LEU A C 1
ATOM 801 O O . LEU A 1 96 ? -2.067 9.148 -1.773 1.00 85.25 96 LEU A O 1
ATOM 805 N N . LYS A 1 97 ? -0.497 7.763 -2.563 1.00 82.81 97 LYS A N 1
ATOM 806 C CA . LYS A 1 97 ? 0.618 8.577 -2.078 1.00 82.81 97 LYS A CA 1
ATOM 807 C C . LYS A 1 97 ? 0.675 9.887 -2.863 1.00 82.81 97 LYS A C 1
ATOM 809 O O . LYS A 1 97 ? 0.613 9.870 -4.089 1.00 82.81 97 LYS A O 1
ATOM 814 N N . SER A 1 98 ? 0.891 11.003 -2.173 1.00 80.75 98 SER A N 1
ATOM 815 C CA . SER A 1 98 ? 1.027 12.331 -2.783 1.00 80.75 98 SER A CA 1
ATOM 816 C C . SER A 1 98 ? 2.051 12.413 -3.904 1.00 80.75 98 SER A C 1
ATOM 818 O O . SER A 1 98 ? 1.904 13.248 -4.784 1.00 80.75 98 SER A O 1
ATOM 820 N N . ASP A 1 99 ? 3.087 11.580 -3.874 1.00 80.50 99 ASP A N 1
ATOM 821 C CA 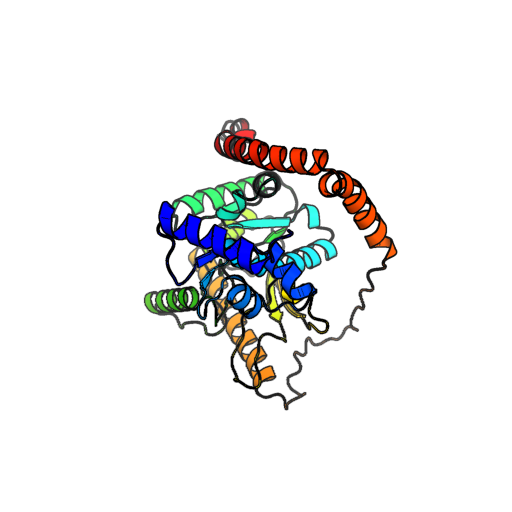. ASP A 1 99 ? 4.160 11.629 -4.867 1.00 80.50 99 ASP A CA 1
ATOM 822 C C . ASP A 1 99 ? 3.683 11.145 -6.243 1.00 80.50 99 ASP A C 1
ATOM 824 O O . ASP A 1 99 ? 4.183 11.612 -7.261 1.00 80.50 99 ASP A O 1
ATOM 828 N N . LEU A 1 100 ? 2.644 10.301 -6.284 1.00 78.06 100 LEU A N 1
ATOM 829 C CA . LEU A 1 100 ? 2.046 9.811 -7.530 1.00 78.06 100 LEU A CA 1
ATOM 830 C C . LEU A 1 100 ? 1.361 10.927 -8.333 1.00 78.06 100 LEU A C 1
ATOM 832 O O . LEU A 1 100 ? 1.136 10.772 -9.530 1.00 78.06 100 LEU A O 1
ATOM 836 N N . LYS A 1 101 ? 1.085 12.083 -7.712 1.00 78.12 101 LYS A N 1
ATOM 837 C CA . LYS A 1 101 ? 0.541 13.253 -8.413 1.00 78.12 101 LYS A CA 1
ATOM 838 C C . LYS A 1 101 ? 1.511 13.823 -9.453 1.00 78.12 101 LYS A C 1
ATOM 840 O O . LYS A 1 101 ? 1.075 14.526 -10.355 1.00 78.12 101 LYS A O 1
ATOM 845 N N . TRP A 1 102 ? 2.814 13.572 -9.294 1.00 75.00 102 TRP A N 1
ATOM 846 C CA . TRP A 1 102 ? 3.854 14.105 -10.175 1.00 75.00 102 TRP A CA 1
ATOM 847 C C . TRP A 1 102 ? 4.055 13.264 -11.433 1.00 75.00 102 TRP A C 1
ATOM 849 O O . TRP A 1 102 ? 4.788 13.689 -12.323 1.00 75.00 102 TRP A O 1
ATOM 859 N N . ILE A 1 103 ? 3.406 12.099 -11.526 1.00 74.88 103 ILE A N 1
ATOM 860 C CA . ILE A 1 103 ? 3.484 11.265 -12.720 1.00 74.88 103 ILE A CA 1
ATOM 861 C C . ILE A 1 103 ? 2.781 12.007 -13.869 1.00 74.88 103 ILE A C 1
ATOM 863 O O . ILE A 1 103 ? 1.586 12.312 -13.746 1.00 74.88 103 ILE A O 1
ATOM 867 N N . PRO A 1 104 ? 3.484 12.282 -14.986 1.00 70.69 104 PRO A N 1
ATOM 868 C CA . PRO A 1 104 ? 2.911 12.912 -16.171 1.00 70.69 104 PRO A CA 1
ATOM 869 C C . PRO A 1 104 ? 1.594 12.261 -16.589 1.00 70.69 104 PRO A C 1
ATOM 871 O O . PRO A 1 104 ? 1.540 11.043 -16.742 1.00 70.69 104 PRO A O 1
ATOM 874 N N . PHE A 1 105 ? 0.549 13.068 -16.796 1.00 73.50 105 PHE A N 1
ATOM 875 C CA . PHE A 1 105 ? -0.821 12.659 -17.164 1.00 73.50 105 PHE A CA 1
ATOM 876 C C . PHE A 1 105 ? -1.568 11.824 -16.121 1.00 73.50 105 PHE A C 1
ATOM 878 O O . PHE A 1 105 ? -2.702 12.161 -15.784 1.00 73.50 105 PHE A O 1
ATOM 885 N N . TYR A 1 106 ? -0.949 10.782 -15.571 1.00 78.38 106 TYR A N 1
ATOM 886 C CA . TYR A 1 106 ? -1.563 9.885 -14.597 1.00 78.38 106 TYR A CA 1
ATOM 887 C C . TYR A 1 106 ? -1.925 10.599 -13.298 1.00 78.38 106 TYR A C 1
ATOM 889 O O . TYR A 1 106 ? -3.019 10.396 -12.780 1.00 78.38 106 TYR A O 1
ATOM 897 N N . GLY A 1 107 ? -1.063 11.492 -12.802 1.00 79.12 107 GLY A N 1
ATOM 898 C CA . GLY A 1 107 ? -1.347 12.266 -11.596 1.00 79.12 107 GLY A CA 1
ATOM 899 C C . GLY A 1 107 ? -2.634 13.095 -11.717 1.00 79.12 107 GLY A C 1
ATOM 900 O O . GLY A 1 107 ? -3.489 13.086 -10.825 1.00 79.12 107 GLY A O 1
ATOM 901 N N . PHE A 1 108 ? -2.810 13.756 -12.863 1.00 80.56 108 PHE A N 1
ATOM 902 C CA . PHE A 1 108 ? -4.027 14.497 -13.198 1.00 80.56 108 PHE A CA 1
ATOM 903 C C . PHE A 1 108 ? -5.224 13.564 -13.398 1.00 80.56 108 PHE A C 1
ATOM 905 O O . PHE A 1 108 ? -6.282 13.793 -12.814 1.00 80.56 108 PHE A O 1
ATOM 912 N N . TYR A 1 109 ? -5.047 12.491 -14.173 1.00 84.06 109 TYR A N 1
ATOM 913 C CA . TYR A 1 109 ? -6.088 11.504 -14.447 1.00 84.06 109 TYR A CA 1
ATOM 914 C C . TYR A 1 109 ? -6.659 10.909 -13.159 1.00 84.06 109 TYR A C 1
ATOM 916 O O . TYR A 1 109 ? -7.869 10.927 -12.965 1.00 84.06 109 TYR A O 1
ATOM 924 N N . PHE A 1 110 ? -5.806 10.461 -12.236 1.00 85.38 110 PHE A N 1
ATOM 925 C CA . PHE A 1 110 ? -6.252 9.907 -10.961 1.00 85.38 110 PHE A CA 1
ATOM 926 C C . PHE A 1 110 ? -7.005 10.940 -10.119 1.00 85.38 110 PHE A C 1
ATOM 928 O O . PHE A 1 110 ? -7.986 10.581 -9.475 1.00 85.38 110 PHE A O 1
ATOM 935 N N . GLN A 1 111 ? -6.614 12.220 -10.153 1.00 80.56 111 GLN A N 1
ATOM 936 C CA . GLN A 1 111 ? -7.378 13.261 -9.461 1.00 80.56 111 GLN A CA 1
ATOM 937 C C . GLN A 1 111 ? -8.766 13.456 -10.081 1.00 80.56 111 GLN A C 1
ATOM 939 O O . GLN A 1 111 ? -9.747 13.546 -9.350 1.00 80.56 111 GLN A O 1
ATOM 944 N N . GLN A 1 112 ? -8.859 13.500 -11.414 1.00 80.62 112 GLN A N 1
ATOM 945 C CA . GLN A 1 112 ? -10.140 13.624 -12.121 1.00 80.62 112 GLN A CA 1
ATOM 946 C C . GLN A 1 112 ? -11.042 12.413 -11.888 1.00 80.62 112 GLN A C 1
ATOM 948 O O . GLN A 1 112 ? -12.250 12.553 -11.704 1.00 80.62 112 GLN A O 1
ATOM 953 N N . HIS A 1 113 ? -10.428 11.235 -11.814 1.00 80.12 113 HIS A N 1
ATOM 954 C CA . HIS A 1 113 ? -11.077 9.986 -11.465 1.00 80.12 113 HIS A CA 1
ATOM 955 C C . HIS A 1 113 ? -11.450 9.913 -9.978 1.00 80.12 113 HIS A C 1
ATOM 957 O O . HIS A 1 113 ? -11.949 8.887 -9.557 1.00 80.12 113 HIS A O 1
ATOM 963 N N . GLY A 1 114 ? -11.228 10.950 -9.161 1.00 81.75 114 GLY A N 1
ATOM 964 C CA . GLY A 1 114 ? -11.649 10.992 -7.757 1.00 81.75 114 GLY A CA 1
ATOM 9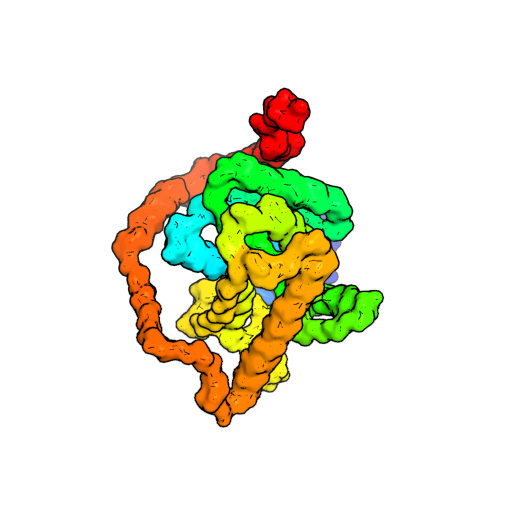65 C C . GLY A 1 114 ? -10.753 10.218 -6.783 1.00 81.75 114 GLY A C 1
ATOM 966 O O . GLY A 1 114 ? -11.187 9.919 -5.672 1.00 81.75 114 GLY A O 1
ATOM 967 N N . CYS A 1 115 ? -9.521 9.873 -7.167 1.00 87.19 115 CYS A N 1
ATOM 968 C CA . CYS A 1 115 ? -8.530 9.340 -6.233 1.00 87.19 115 CYS A CA 1
ATOM 969 C C . CYS A 1 115 ? -8.035 10.442 -5.284 1.00 87.19 115 CYS A C 1
ATOM 971 O O . CYS A 1 115 ? -7.874 11.605 -5.663 1.00 87.19 115 CYS A O 1
ATOM 973 N N . ILE A 1 116 ? -7.751 10.060 -4.042 1.00 87.38 116 ILE A N 1
ATOM 974 C CA . ILE A 1 116 ? -7.400 10.986 -2.964 1.00 87.38 116 ILE A CA 1
ATOM 975 C C . ILE A 1 116 ? -5.906 10.868 -2.678 1.00 87.38 116 ILE A C 1
ATOM 977 O O . ILE A 1 116 ? -5.419 9.787 -2.364 1.00 87.38 116 ILE A O 1
ATOM 981 N N . TYR A 1 117 ? -5.174 11.980 -2.751 1.00 85.62 117 TYR A N 1
ATOM 982 C CA . TYR A 1 117 ? -3.741 12.014 -2.455 1.00 85.62 117 TYR A CA 1
ATOM 983 C C . TYR A 1 117 ? -3.456 12.321 -0.986 1.00 85.62 117 TYR A C 1
ATOM 985 O O . TYR A 1 117 ? -3.949 13.311 -0.452 1.00 85.62 117 TYR A O 1
ATOM 993 N N . VAL A 1 118 ? -2.584 11.521 -0.372 1.00 81.81 118 VAL A N 1
ATOM 994 C CA . VAL A 1 118 ? -2.213 11.603 1.047 1.00 81.81 118 VAL A CA 1
ATOM 995 C C . VAL A 1 118 ? -0.691 11.652 1.197 1.00 81.81 118 VAL A C 1
ATOM 997 O O . VAL A 1 118 ? 0.036 10.871 0.569 1.00 81.81 118 VAL A O 1
ATOM 1000 N N . ARG A 1 119 ? -0.182 12.565 2.029 1.00 78.50 119 ARG A N 1
ATOM 1001 C CA . ARG A 1 119 ? 1.218 12.606 2.469 1.00 78.50 119 ARG A CA 1
ATOM 1002 C C . ARG A 1 119 ? 1.368 11.798 3.758 1.00 78.50 119 ARG A C 1
ATOM 1004 O O . ARG A 1 119 ? 0.452 11.582 4.546 1.00 78.50 119 ARG A O 1
ATOM 1011 N N . ARG A 1 120 ? 2.568 11.273 3.981 1.00 66.69 120 ARG A N 1
ATOM 1012 C CA . ARG A 1 120 ? 2.862 10.510 5.198 1.00 66.69 120 ARG A CA 1
ATOM 1013 C C . ARG A 1 120 ? 3.267 11.511 6.293 1.00 66.69 120 ARG A C 1
ATOM 1015 O O . ARG A 1 120 ? 4.261 12.197 6.103 1.00 66.69 120 ARG A O 1
ATOM 1022 N N . ASN A 1 121 ? 2.537 11.535 7.416 1.00 59.25 121 ASN A N 1
ATOM 1023 C CA . ASN A 1 121 ? 2.784 12.340 8.636 1.00 59.25 121 ASN A CA 1
ATOM 1024 C C . ASN A 1 121 ? 2.310 13.811 8.635 1.00 59.25 121 ASN A C 1
ATOM 1026 O O . ASN A 1 121 ? 2.760 14.580 9.480 1.00 59.25 121 ASN A O 1
ATOM 1030 N N . ASP A 1 122 ? 1.387 14.211 7.760 1.00 55.47 122 ASP A N 1
ATOM 1031 C CA . ASP A 1 122 ? 0.800 15.558 7.801 1.00 55.47 122 ASP A CA 1
ATOM 1032 C C . ASP A 1 122 ? -0.602 15.508 8.435 1.00 55.47 122 ASP A C 1
ATOM 1034 O O . ASP A 1 122 ? -1.478 14.782 7.966 1.00 55.47 122 ASP A O 1
ATOM 1038 N N . LYS A 1 123 ? -0.828 16.263 9.520 1.00 54.25 123 LYS A N 1
ATOM 1039 C CA . LYS A 1 123 ? -2.155 16.352 10.160 1.00 54.25 123 LYS A CA 1
ATOM 1040 C C . LYS A 1 123 ? -3.189 16.984 9.219 1.00 54.25 123 LYS A C 1
ATOM 1042 O O . LYS A 1 123 ? -4.349 16.589 9.264 1.00 54.25 123 LYS A O 1
ATOM 1047 N N . GLY A 1 124 ? -2.760 17.878 8.322 1.00 56.62 124 GLY A N 1
ATOM 1048 C CA . GLY A 1 124 ? -3.627 18.512 7.324 1.00 56.62 124 GLY A CA 1
ATOM 1049 C C . GLY A 1 124 ? -4.072 17.583 6.188 1.00 56.62 124 GLY A C 1
ATOM 1050 O O . GLY A 1 124 ? -4.834 18.003 5.318 1.00 56.62 124 GLY A O 1
ATOM 1051 N N . ASP A 1 125 ? -3.607 16.329 6.154 1.00 68.56 125 ASP A N 1
ATOM 1052 C CA . ASP A 1 125 ? -4.118 15.339 5.203 1.00 68.56 125 ASP A CA 1
ATOM 1053 C C . ASP A 1 125 ? -5.440 14.713 5.631 1.00 68.56 125 ASP A C 1
ATOM 1055 O O . ASP A 1 125 ? -6.183 14.268 4.760 1.00 68.56 125 ASP A O 1
ATOM 1059 N N . ILE A 1 126 ? -5.763 14.687 6.927 1.00 74.25 126 ILE A N 1
ATOM 1060 C CA . ILE A 1 126 ? -7.032 14.109 7.390 1.00 74.25 126 ILE A CA 1
ATOM 1061 C C . ILE A 1 126 ? -8.196 14.920 6.816 1.00 74.25 126 ILE A C 1
ATOM 1063 O O . ILE A 1 126 ? -9.070 14.340 6.181 1.00 74.25 126 ILE A O 1
ATOM 1067 N N . ASP A 1 127 ? -8.128 16.249 6.894 1.00 78.00 127 ASP A N 1
ATOM 1068 C CA . ASP A 1 127 ? -9.144 17.143 6.326 1.00 78.00 127 ASP A CA 1
ATOM 1069 C C . ASP A 1 127 ? -9.298 16.955 4.807 1.00 78.00 127 ASP A C 1
ATOM 1071 O O . ASP A 1 127 ? -10.407 16.981 4.270 1.00 78.00 127 ASP A O 1
ATOM 1075 N N . ARG A 1 128 ? -8.187 16.724 4.086 1.00 80.12 128 ARG A N 1
ATOM 1076 C CA . ARG A 1 128 ? -8.225 16.431 2.640 1.00 80.12 128 ARG A CA 1
ATOM 1077 C C . ARG A 1 128 ? -8.911 15.106 2.356 1.00 80.12 128 ARG A C 1
ATOM 1079 O O . ARG A 1 128 ? -9.685 15.023 1.403 1.00 80.12 128 ARG A O 1
ATOM 1086 N N . VAL A 1 129 ? -8.609 14.082 3.150 1.00 83.50 129 VAL A N 1
ATOM 1087 C CA . VAL A 1 129 ? -9.232 12.767 3.017 1.00 83.50 129 VAL A CA 1
ATOM 1088 C C . VAL A 1 129 ? -10.719 12.868 3.316 1.00 83.50 129 VAL A C 1
ATOM 1090 O O . VAL A 1 129 ? -11.510 12.441 2.486 1.00 83.50 129 VAL A O 1
ATOM 1093 N N . GLU A 1 130 ? -11.112 13.494 4.423 1.00 83.69 130 GLU A N 1
ATOM 1094 C CA . GLU A 1 130 ? -12.519 13.698 4.777 1.00 83.69 130 GLU A CA 1
ATOM 1095 C C . GLU A 1 130 ? -13.273 14.469 3.693 1.00 83.69 130 GLU A C 1
ATOM 1097 O O . GLU A 1 130 ? -14.347 14.044 3.269 1.00 83.69 130 GLU A O 1
ATOM 1102 N N . LYS A 1 131 ? -12.687 15.551 3.164 1.00 83.56 131 LYS A N 1
ATOM 1103 C CA . LYS A 1 131 ? -13.275 16.300 2.048 1.00 83.56 131 LYS A CA 1
ATOM 1104 C C . LYS A 1 131 ? -13.418 15.442 0.790 1.00 83.56 131 LYS A C 1
ATOM 1106 O O . LYS A 1 131 ? -14.444 15.510 0.119 1.00 83.56 131 LYS A O 1
ATOM 1111 N N . GLY A 1 132 ? -12.414 14.622 0.479 1.00 83.88 132 GLY A N 1
ATOM 1112 C CA . GLY A 1 132 ? -12.472 13.666 -0.625 1.00 83.88 132 GLY A CA 1
ATOM 1113 C C . GLY A 1 132 ? -13.587 12.631 -0.448 1.00 83.88 132 GLY A C 1
ATOM 1114 O O . GLY A 1 132 ? -14.330 12.376 -1.392 1.00 83.88 132 GLY A O 1
ATOM 1115 N N . MET A 1 133 ? -13.760 12.095 0.765 1.00 86.50 133 MET A N 1
ATOM 1116 C CA . MET A 1 133 ? -14.828 11.134 1.064 1.00 86.50 133 MET A CA 1
ATOM 1117 C C . MET A 1 133 ? -16.218 11.771 0.968 1.00 86.50 133 MET A C 1
ATOM 1119 O O . MET A 1 133 ? -17.096 11.191 0.337 1.00 86.50 133 MET A O 1
ATOM 1123 N N . ARG A 1 134 ? -16.409 12.988 1.497 1.00 84.12 134 ARG A N 1
ATOM 1124 C CA . ARG A 1 134 ? -17.671 13.738 1.343 1.00 84.12 134 ARG A CA 1
ATOM 1125 C C . ARG A 1 134 ? -17.986 14.047 -0.118 1.00 84.12 134 ARG A C 1
ATOM 1127 O O . ARG A 1 134 ? -19.142 14.038 -0.516 1.00 84.12 134 ARG A O 1
ATOM 1134 N N . GLN A 1 135 ? -16.971 14.297 -0.944 1.00 80.56 135 GLN A N 1
ATOM 1135 C CA . GLN A 1 135 ? -17.186 14.502 -2.377 1.00 80.56 135 GLN A CA 1
ATOM 1136 C C . GLN A 1 135 ? -17.638 13.213 -3.074 1.00 80.56 135 GLN A C 1
ATOM 1138 O O . GLN A 1 135 ? -18.518 13.255 -3.933 1.00 80.56 135 GLN A O 1
ATOM 1143 N N . ILE A 1 136 ? -17.049 12.071 -2.709 1.00 83.19 136 ILE A N 1
ATOM 1144 C CA . ILE A 1 136 ? -17.485 10.756 -3.195 1.00 83.19 136 ILE A CA 1
ATOM 1145 C C . ILE A 1 136 ? -18.942 10.504 -2.793 1.00 83.19 136 ILE A C 1
ATOM 1147 O O . ILE A 1 136 ? -19.753 10.111 -3.631 1.00 83.19 136 ILE A O 1
ATOM 1151 N N . GLU A 1 137 ? -19.278 10.783 -1.535 1.00 84.12 137 GLU A N 1
ATOM 1152 C CA . GLU A 1 137 ? -20.637 10.697 -1.014 1.00 84.12 137 GLU A CA 1
ATOM 1153 C C . GLU A 1 137 ? -21.595 11.587 -1.818 1.00 84.12 137 GLU A C 1
ATOM 1155 O O . GLU A 1 137 ? -22.591 11.090 -2.344 1.00 84.12 137 GLU A O 1
ATOM 1160 N N . TYR A 1 138 ? -21.264 12.866 -1.998 1.00 83.38 138 TYR A N 1
ATOM 1161 C CA . TYR A 1 138 ? -22.082 13.834 -2.730 1.00 83.38 138 TYR A CA 1
ATOM 1162 C C . TYR A 1 138 ? -22.354 13.413 -4.179 1.00 83.38 138 TYR A C 1
ATOM 1164 O O . TYR A 1 138 ? -23.483 13.516 -4.652 1.00 83.38 138 TYR A O 1
ATOM 1172 N N . ASN A 1 139 ? -21.344 12.888 -4.879 1.00 79.81 139 ASN A N 1
ATOM 1173 C CA . ASN A 1 139 ? -21.475 12.491 -6.283 1.00 79.81 139 ASN A CA 1
ATOM 1174 C C . ASN A 1 139 ? -22.510 11.377 -6.504 1.00 79.81 139 ASN A C 1
ATOM 1176 O O . ASN A 1 139 ? -22.960 11.184 -7.630 1.00 79.81 139 ASN A O 1
ATOM 1180 N N . GLY A 1 140 ? -22.867 10.616 -5.464 1.00 76.56 140 GLY A N 1
ATOM 1181 C CA . GLY A 1 140 ? -23.947 9.629 -5.539 1.00 76.56 140 GLY A CA 1
ATOM 1182 C C . GLY A 1 140 ? -23.649 8.387 -6.381 1.00 76.56 140 GLY A C 1
ATOM 1183 O O . GLY A 1 140 ? -24.511 7.521 -6.489 1.00 76.56 140 GLY A O 1
ATOM 1184 N N . LEU A 1 141 ? -22.453 8.276 -6.960 1.00 75.88 141 LEU A N 1
ATOM 1185 C CA . LEU A 1 141 ? -22.072 7.150 -7.807 1.00 75.88 141 LEU A CA 1
ATOM 1186 C C . LEU A 1 141 ? -21.640 5.941 -6.960 1.00 75.88 141 LEU A C 1
ATOM 1188 O O . LEU A 1 141 ? -21.030 6.134 -5.905 1.00 75.88 141 LEU A O 1
ATOM 1192 N N . PRO A 1 142 ? -21.869 4.703 -7.439 1.00 78.62 142 PRO A N 1
ATOM 1193 C CA . PRO A 1 142 ? -21.232 3.518 -6.872 1.00 78.62 142 PRO A CA 1
ATOM 1194 C C . PRO A 1 142 ? -19.713 3.701 -6.842 1.00 78.62 142 PRO A C 1
ATOM 1196 O O . PRO A 1 142 ? -19.137 4.232 -7.798 1.00 78.62 142 PRO A O 1
ATOM 1199 N N . VAL A 1 143 ? -19.062 3.284 -5.754 1.00 83.06 143 VAL A N 1
ATOM 1200 C CA . VAL A 1 143 ? -17.610 3.426 -5.588 1.00 83.06 143 VAL A CA 1
ATOM 1201 C C . VAL A 1 143 ? -16.995 2.185 -4.959 1.00 83.06 143 VAL A C 1
ATOM 1203 O O . VAL A 1 143 ? -17.475 1.669 -3.956 1.00 83.06 143 VAL A O 1
ATOM 1206 N N . TRP A 1 144 ? -15.870 1.765 -5.536 1.00 85.00 144 TRP A N 1
ATOM 1207 C CA . TRP A 1 144 ? -14.956 0.776 -4.977 1.00 85.00 144 TRP A CA 1
ATOM 1208 C C . TRP A 1 144 ? -13.728 1.496 -4.439 1.00 85.00 144 TRP A C 1
ATOM 1210 O O . TRP A 1 144 ? -12.803 1.810 -5.185 1.00 85.00 144 TRP A O 1
ATOM 1220 N N . LEU A 1 145 ? -13.742 1.815 -3.147 1.00 87.88 145 LEU A N 1
ATOM 1221 C CA . LEU A 1 145 ? -12.654 2.550 -2.514 1.00 87.88 145 LEU A CA 1
ATOM 1222 C C . LEU A 1 145 ? -11.573 1.594 -2.002 1.00 87.88 145 LEU A C 1
ATOM 1224 O O . LEU A 1 145 ? -11.809 0.786 -1.107 1.00 87.88 145 LEU A O 1
ATO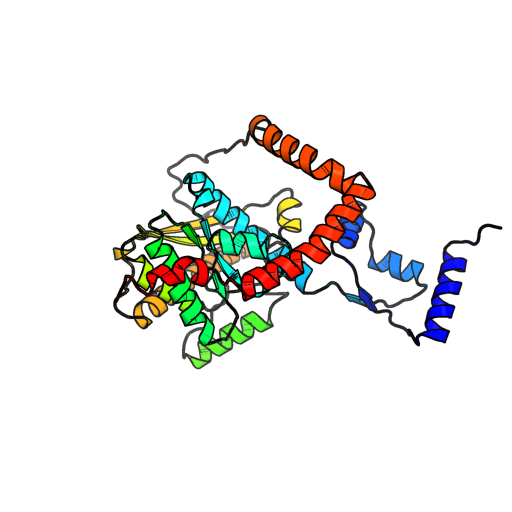M 1228 N N . VAL A 1 146 ? -10.363 1.742 -2.532 1.00 89.56 146 VAL A N 1
ATOM 1229 C CA . VAL A 1 146 ? -9.198 0.938 -2.171 1.00 89.56 146 VAL A CA 1
ATOM 1230 C C . VAL A 1 146 ? -8.281 1.738 -1.255 1.00 89.56 146 VAL A C 1
ATOM 1232 O O . VAL A 1 146 ? -7.799 2.823 -1.602 1.00 89.56 146 VAL A O 1
ATOM 1235 N N . ILE A 1 147 ? -8.009 1.171 -0.082 1.00 90.44 147 ILE A N 1
ATOM 1236 C CA . ILE A 1 147 ? -7.115 1.734 0.929 1.00 90.44 147 ILE A CA 1
ATOM 1237 C C . ILE A 1 147 ? -6.062 0.684 1.262 1.00 90.44 147 ILE A C 1
ATOM 1239 O O . ILE A 1 147 ? -6.397 -0.469 1.512 1.00 90.44 147 ILE A O 1
ATOM 1243 N N . PHE A 1 148 ? -4.797 1.102 1.317 1.00 90.56 148 PHE A N 1
ATOM 1244 C CA . PHE A 1 148 ? -3.686 0.291 1.818 1.00 90.56 148 PHE A CA 1
ATOM 1245 C C . PHE A 1 148 ? -3.250 0.826 3.192 1.00 90.56 148 PHE A C 1
ATOM 1247 O O . PHE A 1 148 ? -2.443 1.761 3.243 1.00 90.56 148 PHE A O 1
ATOM 1254 N N . PRO A 1 149 ? -3.759 0.281 4.316 1.00 89.88 149 PRO A N 1
ATOM 1255 C CA . PRO A 1 149 ? -3.531 0.861 5.642 1.00 89.88 149 PRO A CA 1
ATOM 1256 C C . PRO A 1 149 ? -2.064 0.850 6.083 1.00 89.88 149 PRO A C 1
ATOM 1258 O O . PRO A 1 149 ? -1.631 1.764 6.779 1.00 89.88 149 PRO A O 1
ATOM 1261 N N . GLU A 1 150 ? -1.263 -0.125 5.645 1.00 86.19 150 GLU A N 1
ATOM 1262 C CA . GLU A 1 150 ? 0.190 -0.150 5.901 1.00 86.19 150 GLU A CA 1
ATOM 1263 C C . GLU A 1 150 ? 0.900 1.082 5.317 1.00 86.19 150 GLU A C 1
ATOM 1265 O O . GLU A 1 150 ? 1.942 1.535 5.798 1.00 86.19 150 GLU A O 1
ATOM 1270 N N . GLY A 1 151 ? 0.336 1.641 4.242 1.00 79.50 151 GLY A N 1
ATOM 1271 C CA . GLY A 1 151 ? 0.868 2.774 3.500 1.00 79.50 151 GLY A CA 1
ATOM 1272 C C . GLY A 1 151 ? 2.122 2.462 2.681 1.00 79.50 151 GLY A C 1
ATOM 1273 O O . GLY A 1 151 ? 2.478 3.265 1.822 1.00 79.50 151 GLY A O 1
ATOM 1274 N N . THR A 1 152 ? 2.800 1.340 2.919 1.00 80.44 152 THR A N 1
ATOM 1275 C CA . THR A 1 152 ? 3.941 0.811 2.160 1.00 80.44 152 THR A CA 1
ATOM 1276 C C . THR A 1 152 ? 3.943 -0.709 2.284 1.00 80.44 152 THR A C 1
ATOM 1278 O O . THR A 1 152 ? 3.471 -1.212 3.292 1.00 80.44 152 THR A O 1
ATOM 1281 N N . ARG A 1 153 ? 4.489 -1.434 1.304 1.00 83.31 153 ARG A N 1
ATOM 1282 C CA . ARG A 1 153 ? 4.590 -2.897 1.396 1.00 83.31 153 ARG A CA 1
ATOM 1283 C C . ARG A 1 153 ? 5.607 -3.333 2.454 1.00 83.31 153 ARG A C 1
ATOM 1285 O O . ARG A 1 153 ? 6.655 -2.690 2.618 1.00 83.31 153 ARG A O 1
ATOM 1292 N N . PHE A 1 154 ? 5.299 -4.439 3.129 1.00 86.19 154 PHE A N 1
ATOM 1293 C CA . PHE A 1 154 ? 6.221 -5.149 4.010 1.00 86.19 154 PHE A CA 1
ATOM 1294 C C . PHE A 1 154 ? 7.307 -5.857 3.186 1.00 86.19 154 PHE A C 1
ATOM 1296 O O . PHE A 1 154 ? 7.042 -6.869 2.541 1.00 86.19 154 PHE A O 1
ATOM 1303 N N . ASN A 1 155 ? 8.536 -5.338 3.242 1.00 86.62 155 ASN A N 1
ATOM 1304 C CA . ASN A 1 155 ? 9.703 -5.887 2.549 1.00 86.62 155 ASN A CA 1
ATOM 1305 C C . ASN A 1 155 ? 10.855 -6.085 3.557 1.00 86.62 155 ASN A C 1
ATOM 1307 O O . ASN A 1 155 ? 11.455 -5.090 3.978 1.00 86.62 155 ASN A O 1
ATOM 1311 N N . PRO A 1 156 ? 11.157 -7.332 3.975 1.00 85.19 156 PRO A N 1
ATOM 1312 C CA . PRO A 1 156 ? 12.110 -7.612 5.054 1.00 85.19 156 PRO A CA 1
ATOM 1313 C C . PRO A 1 156 ? 13.575 -7.334 4.693 1.00 85.19 156 PRO A C 1
ATOM 1315 O O . PRO A 1 156 ? 14.383 -7.121 5.596 1.00 85.19 156 PRO A O 1
ATOM 1318 N N . ILE A 1 157 ? 13.920 -7.311 3.402 1.00 83.19 157 ILE A N 1
ATOM 1319 C CA . ILE A 1 157 ? 15.298 -7.094 2.940 1.00 83.19 157 ILE A CA 1
ATOM 1320 C C . ILE A 1 157 ? 15.512 -5.615 2.602 1.00 83.19 157 ILE A C 1
ATOM 1322 O O . ILE A 1 157 ? 16.400 -4.975 3.155 1.00 83.19 157 ILE A O 1
ATOM 1326 N N . ASN A 1 158 ? 14.656 -5.037 1.751 1.00 79.50 158 ASN A N 1
ATOM 1327 C CA . ASN A 1 158 ? 14.894 -3.693 1.202 1.00 79.50 158 ASN A CA 1
ATOM 1328 C C . ASN A 1 158 ? 14.319 -2.552 2.061 1.00 79.50 158 ASN A C 1
ATOM 1330 O O . ASN A 1 158 ? 14.595 -1.385 1.786 1.00 79.50 158 ASN A O 1
ATOM 1334 N N . ASN A 1 159 ? 13.474 -2.845 3.059 1.00 81.88 159 ASN A N 1
ATOM 1335 C CA . ASN A 1 159 ? 12.723 -1.821 3.796 1.00 81.88 159 ASN A CA 1
ATOM 1336 C C . ASN A 1 159 ? 12.678 -2.077 5.314 1.00 81.88 159 ASN A C 1
ATOM 1338 O O . ASN A 1 159 ? 11.632 -1.949 5.959 1.00 81.88 159 ASN A O 1
ATOM 1342 N N . GLN A 1 160 ? 13.831 -2.421 5.891 1.00 85.56 160 GLN A N 1
ATOM 1343 C CA . GLN A 1 160 ? 13.974 -2.682 7.327 1.00 85.56 160 GLN A CA 1
ATOM 1344 C C . GLN A 1 160 ? 13.608 -1.467 8.191 1.00 85.56 160 GLN A C 1
ATOM 1346 O O . GLN A 1 160 ? 12.974 -1.630 9.232 1.00 85.56 160 GLN A O 1
ATOM 1351 N N . ASP A 1 161 ? 13.900 -0.250 7.727 1.00 86.94 161 ASP A N 1
ATOM 1352 C CA . ASP A 1 161 ? 13.549 0.989 8.431 1.00 86.94 161 ASP A CA 1
ATOM 1353 C C . ASP A 1 161 ? 12.041 1.123 8.681 1.00 86.94 161 ASP A C 1
ATOM 1355 O O . ASP A 1 161 ? 11.614 1.554 9.754 1.00 86.94 161 ASP A O 1
ATOM 1359 N N . ALA A 1 162 ? 11.203 0.768 7.699 1.00 85.12 162 ALA A N 1
ATOM 1360 C CA . ALA A 1 162 ? 9.751 0.832 7.864 1.00 85.12 162 ALA A CA 1
ATOM 1361 C C . ALA A 1 162 ? 9.258 -0.188 8.897 1.00 85.12 162 ALA A C 1
ATOM 1363 O O . ALA A 1 162 ? 8.376 0.134 9.695 1.00 85.12 162 ALA A O 1
ATOM 1364 N N . ILE A 1 163 ? 9.861 -1.379 8.917 1.00 90.06 163 ILE A N 1
ATOM 1365 C CA . ILE A 1 163 ? 9.563 -2.427 9.898 1.00 90.06 163 ILE A CA 1
ATOM 1366 C C . ILE A 1 163 ? 9.970 -1.957 11.296 1.00 90.06 163 ILE A C 1
ATOM 1368 O O . ILE A 1 163 ? 9.169 -2.036 12.224 1.00 90.06 163 ILE A O 1
ATOM 1372 N N . GLN A 1 164 ? 11.170 -1.394 11.456 1.00 90.69 164 GLN A N 1
ATOM 1373 C CA . GLN A 1 164 ? 11.631 -0.866 12.742 1.00 90.69 164 GLN A CA 1
ATOM 1374 C C . GLN A 1 164 ? 10.721 0.251 13.262 1.00 90.69 164 GLN A C 1
ATOM 1376 O O . GLN A 1 164 ? 10.282 0.192 14.407 1.00 90.69 164 GLN A O 1
ATOM 1381 N N . ARG A 1 165 ? 10.352 1.223 12.417 1.00 89.88 165 ARG A N 1
ATOM 1382 C CA . ARG A 1 165 ? 9.409 2.291 12.803 1.00 89.88 165 ARG A CA 1
ATOM 1383 C C . ARG A 1 165 ? 8.045 1.741 13.203 1.00 89.88 165 ARG A C 1
ATOM 1385 O O . ARG A 1 165 ? 7.456 2.217 14.166 1.00 89.88 165 ARG A O 1
ATOM 1392 N N . SER A 1 166 ? 7.553 0.738 12.480 1.00 90.69 166 SER A N 1
ATOM 1393 C CA . SER A 1 166 ? 6.303 0.055 12.812 1.00 90.69 166 SER A CA 1
ATOM 1394 C C . SER A 1 166 ? 6.374 -0.633 14.179 1.00 90.69 166 SER A C 1
ATOM 1396 O O . SER A 1 166 ? 5.419 -0.565 14.949 1.00 90.69 166 SER A O 1
ATOM 1398 N N . ARG A 1 167 ? 7.503 -1.276 14.502 1.00 92.12 167 ARG A N 1
ATOM 1399 C CA . ARG A 1 167 ? 7.720 -1.937 15.797 1.00 92.12 167 ARG A CA 1
ATOM 1400 C C . ARG A 1 167 ? 7.816 -0.937 16.944 1.00 92.12 167 ARG A C 1
ATOM 1402 O O . ARG A 1 167 ? 7.161 -1.144 17.959 1.00 92.12 167 ARG A O 1
ATOM 1409 N N . LEU A 1 168 ? 8.570 0.149 16.764 1.00 92.38 168 LEU A N 1
ATOM 1410 C CA . LEU A 1 168 ? 8.670 1.228 17.751 1.00 92.38 168 LEU A CA 1
ATOM 1411 C C . LEU A 1 168 ? 7.298 1.845 18.030 1.00 92.38 168 LEU A C 1
ATOM 1413 O O . LEU A 1 168 ? 6.912 1.969 19.184 1.00 92.38 168 LEU A O 1
ATOM 1417 N N . PHE A 1 169 ? 6.517 2.126 16.984 1.00 89.75 169 PHE A N 1
ATOM 1418 C CA . PHE A 1 169 ? 5.161 2.649 17.141 1.00 89.75 169 PHE A CA 1
ATOM 1419 C C . PHE A 1 169 ? 4.249 1.700 17.936 1.00 89.75 169 PHE A C 1
ATOM 1421 O O . PHE A 1 169 ? 3.488 2.145 18.794 1.00 89.75 169 PHE A O 1
ATOM 1428 N N . ALA A 1 170 ? 4.330 0.388 17.679 1.00 89.50 170 ALA A N 1
ATOM 1429 C CA . ALA A 1 170 ? 3.580 -0.604 18.448 1.00 89.50 170 ALA A CA 1
ATOM 1430 C C . ALA A 1 170 ? 4.005 -0.605 19.928 1.00 89.50 170 ALA A C 1
ATOM 1432 O O . ALA A 1 170 ? 3.148 -0.559 20.806 1.00 89.50 170 ALA A O 1
ATOM 1433 N N . GLN A 1 171 ? 5.313 -0.568 20.202 1.00 91.50 171 GLN A N 1
ATOM 1434 C CA . GLN A 1 171 ? 5.864 -0.527 21.562 1.00 91.50 171 GLN A CA 1
ATOM 1435 C C . GLN A 1 171 ? 5.463 0.743 22.323 1.00 91.50 171 GLN A C 1
ATOM 1437 O O . GLN A 1 171 ? 5.029 0.649 23.468 1.00 91.50 171 GLN A O 1
ATOM 1442 N N . GLU A 1 172 ? 5.532 1.914 21.685 1.00 92.12 172 GLU A N 1
ATOM 1443 C CA . GLU A 1 172 ? 5.086 3.197 22.254 1.00 92.12 172 GLU A CA 1
ATOM 1444 C C . GLU A 1 172 ? 3.598 3.181 22.628 1.00 92.12 172 GLU A C 1
ATOM 1446 O O . GLU A 1 172 ? 3.177 3.843 23.576 1.00 92.12 172 GLU A O 1
ATOM 1451 N N . LYS A 1 173 ? 2.791 2.409 21.894 1.00 87.44 173 LYS A N 1
ATOM 1452 C CA . LYS A 1 173 ? 1.363 2.207 22.163 1.00 87.44 173 LYS A CA 1
ATOM 1453 C C . LYS A 1 173 ? 1.075 1.062 23.139 1.00 87.44 173 LYS A C 1
ATOM 1455 O O . LYS A 1 173 ? -0.094 0.818 23.425 1.00 87.44 173 LYS A O 1
ATOM 1460 N N . GLY A 1 174 ? 2.099 0.372 23.648 1.00 89.56 174 GLY A N 1
ATOM 1461 C CA . GLY A 1 174 ? 1.942 -0.791 24.526 1.00 89.56 174 GLY A CA 1
ATOM 1462 C C . GLY A 1 174 ? 1.348 -2.018 23.824 1.00 89.56 174 GLY A C 1
ATOM 1463 O O . GLY A 1 174 ? 0.752 -2.873 24.473 1.00 89.56 174 GLY A O 1
ATOM 1464 N N . LEU A 1 175 ? 1.471 -2.094 22.498 1.00 88.69 175 LEU A N 1
ATOM 1465 C CA . LEU A 1 175 ? 0.935 -3.164 21.664 1.00 88.69 175 LEU A CA 1
ATOM 1466 C C . LEU A 1 175 ? 2.039 -4.124 21.219 1.00 88.69 175 LEU A C 1
ATOM 1468 O O . LEU A 1 175 ? 3.215 -3.768 21.127 1.00 88.69 175 LEU A O 1
ATOM 1472 N N . VAL A 1 176 ? 1.641 -5.357 20.907 1.00 88.50 176 VAL A N 1
ATOM 1473 C CA . VAL A 1 176 ? 2.561 -6.385 20.411 1.00 88.50 176 VAL A CA 1
ATOM 1474 C C . VAL A 1 176 ? 2.958 -6.051 18.969 1.00 88.50 176 VAL A C 1
ATOM 1476 O O . VAL A 1 176 ? 2.073 -5.875 18.127 1.00 88.50 176 VAL A O 1
ATOM 1479 N N . PRO A 1 177 ? 4.261 -5.959 18.651 1.00 91.88 177 PRO A N 1
ATOM 1480 C CA . PRO A 1 177 ? 4.699 -5.744 17.281 1.00 91.88 177 PRO A CA 1
ATOM 1481 C C . PRO A 1 177 ? 4.365 -6.932 16.373 1.00 91.88 177 PRO A C 1
ATOM 1483 O O . PRO A 1 177 ? 4.460 -8.083 16.789 1.00 91.88 177 PRO A O 1
ATOM 1486 N N . PHE A 1 178 ? 4.024 -6.640 15.119 1.00 93.69 178 PHE A N 1
ATOM 1487 C CA . PHE A 1 178 ? 3.775 -7.650 14.091 1.00 93.69 178 PHE A CA 1
ATOM 1488 C C . PHE A 1 178 ? 5.065 -8.155 13.438 1.00 93.69 178 PHE A C 1
ATOM 1490 O O . PHE A 1 178 ? 6.051 -7.416 13.309 1.00 93.69 178 PHE A O 1
ATOM 1497 N N . ASP A 1 179 ? 5.034 -9.414 13.002 1.00 90.25 179 ASP A N 1
ATOM 1498 C CA . ASP A 1 179 ? 6.175 -10.104 12.398 1.00 90.25 179 ASP A CA 1
ATOM 1499 C C . ASP A 1 179 ? 6.123 -10.077 10.865 1.00 90.25 179 ASP A C 1
ATOM 1501 O O . ASP A 1 179 ? 7.167 -10.018 10.213 1.00 90.25 179 ASP A O 1
ATOM 1505 N N . TYR A 1 180 ? 4.920 -10.111 10.284 1.00 90.19 180 TYR A N 1
ATOM 1506 C CA . TYR A 1 180 ? 4.695 -10.313 8.853 1.00 90.19 180 TYR A CA 1
ATOM 1507 C C . TYR A 1 180 ? 3.955 -9.170 8.152 1.00 90.19 180 TYR A C 1
ATOM 1509 O O . TYR A 1 180 ? 3.962 -9.136 6.915 1.00 90.19 180 TYR A O 1
ATOM 1517 N N . VAL A 1 181 ? 3.366 -8.246 8.909 1.00 92.81 181 VAL A N 1
ATOM 1518 C CA . VAL A 1 181 ? 2.662 -7.051 8.415 1.00 92.81 181 VAL A CA 1
ATOM 1519 C C . VAL A 1 181 ? 3.190 -5.788 9.085 1.00 92.81 181 VAL A C 1
ATOM 1521 O O . VAL A 1 181 ? 3.817 -5.839 10.145 1.00 92.81 181 VAL A O 1
ATOM 1524 N N . LEU A 1 182 ? 2.944 -4.633 8.467 1.00 92.19 182 LEU A N 1
ATOM 1525 C CA . LEU A 1 182 ? 3.203 -3.344 9.110 1.00 92.19 182 LEU A CA 1
ATOM 1526 C C . LEU A 1 182 ? 1.982 -2.894 9.913 1.00 92.19 182 LEU A C 1
ATOM 1528 O O . LEU A 1 182 ? 0.843 -3.244 9.612 1.00 92.19 182 LEU A O 1
ATOM 1532 N N . TYR A 1 183 ? 2.219 -2.075 10.932 1.00 91.62 183 TYR A N 1
ATOM 1533 C CA . TYR A 1 183 ? 1.156 -1.524 11.755 1.00 91.62 183 TYR A CA 1
ATOM 1534 C C . TYR A 1 183 ? 0.251 -0.613 10.901 1.00 91.62 183 TYR A C 1
ATOM 1536 O O . TYR A 1 183 ? 0.759 0.299 10.233 1.00 91.62 183 TYR A O 1
ATOM 1544 N N . PRO A 1 184 ? -1.079 -0.823 10.905 1.00 92.06 184 PRO A N 1
ATOM 1545 C CA . PRO A 1 184 ? -1.978 -0.091 10.026 1.00 92.06 184 PRO A CA 1
ATOM 1546 C C . PRO A 1 184 ? -2.149 1.364 10.464 1.00 92.06 184 PRO A C 1
ATOM 1548 O O . PRO A 1 184 ? -2.399 1.675 11.629 1.00 92.06 184 PRO A O 1
ATOM 1551 N N . ARG A 1 185 ? -2.095 2.277 9.496 1.00 88.44 185 ARG A N 1
ATOM 1552 C CA . ARG A 1 185 ? -2.517 3.669 9.663 1.00 88.44 185 ARG A CA 1
ATOM 1553 C C . ARG A 1 185 ? -4.033 3.737 9.533 1.00 88.44 185 ARG A C 1
ATOM 1555 O O . ARG A 1 185 ? -4.594 3.280 8.542 1.00 88.44 185 ARG A O 1
ATOM 1562 N N . THR A 1 186 ? -4.694 4.345 10.511 1.00 89.69 186 THR A N 1
ATOM 1563 C CA . THR A 1 186 ? -6.157 4.256 10.631 1.00 89.69 186 THR A CA 1
ATOM 1564 C C . THR A 1 186 ? -6.897 5.425 9.985 1.00 89.69 186 THR A C 1
ATOM 1566 O O . THR A 1 186 ? -8.045 5.259 9.590 1.00 89.69 186 THR A O 1
ATOM 1569 N N . GLY A 1 187 ? -6.252 6.586 9.810 1.00 88.12 187 GLY A N 1
ATOM 1570 C CA . GLY A 1 187 ? -6.924 7.834 9.420 1.00 88.12 187 GLY A CA 1
ATOM 1571 C C . GLY A 1 187 ? -7.792 7.734 8.161 1.00 88.12 187 GLY A C 1
ATOM 1572 O O . GLY A 1 187 ? -8.956 8.120 8.193 1.00 88.12 187 GLY A O 1
ATOM 1573 N N . ALA A 1 188 ? -7.265 7.160 7.074 1.00 88.56 188 ALA A N 1
ATOM 1574 C CA . ALA A 1 188 ? -8.024 7.030 5.828 1.00 88.56 188 ALA A CA 1
ATOM 1575 C C . ALA A 1 188 ? -9.215 6.069 5.956 1.00 88.56 188 ALA A C 1
ATOM 1577 O O . ALA A 1 188 ? -10.299 6.370 5.465 1.00 88.56 188 ALA A O 1
ATOM 1578 N N . THR A 1 189 ? -9.028 4.946 6.651 1.00 91.06 189 THR A N 1
ATOM 1579 C CA . THR A 1 189 ? -10.079 3.950 6.893 1.00 91.06 189 THR A CA 1
ATOM 1580 C C . THR A 1 189 ? -11.183 4.505 7.790 1.00 91.06 189 THR A C 1
ATOM 1582 O O . THR A 1 189 ? -12.360 4.323 7.498 1.00 91.06 189 THR A O 1
ATOM 1585 N N . VAL A 1 190 ? -10.812 5.233 8.847 1.00 92.19 190 VAL A N 1
ATOM 1586 C CA . VAL A 1 190 ? -11.753 5.907 9.752 1.00 92.19 190 VAL A CA 1
ATOM 1587 C C . VAL A 1 190 ? -12.589 6.935 8.992 1.00 92.19 190 VAL A C 1
ATOM 1589 O O . VAL A 1 190 ? -13.814 6.905 9.087 1.00 92.19 190 VAL A O 1
ATOM 1592 N N . ALA A 1 191 ? -11.948 7.800 8.202 1.00 90.25 191 ALA A N 1
ATOM 1593 C CA . ALA A 1 191 ? -12.642 8.803 7.398 1.00 90.25 191 ALA A CA 1
ATOM 1594 C C . ALA A 1 191 ? -13.581 8.163 6.361 1.00 90.25 191 ALA A C 1
ATOM 1596 O O . ALA A 1 191 ? -14.721 8.602 6.212 1.00 90.25 191 ALA A O 1
ATOM 1597 N N . ALA A 1 192 ? -13.130 7.102 5.684 1.00 90.44 192 ALA A N 1
ATOM 1598 C CA . ALA A 1 192 ? -13.928 6.375 4.701 1.00 90.44 192 ALA A CA 1
ATOM 1599 C C . ALA A 1 192 ? -15.176 5.740 5.321 1.00 90.44 192 ALA A C 1
ATOM 1601 O O . ALA A 1 192 ? -16.279 5.972 4.834 1.00 90.44 192 ALA A O 1
ATOM 1602 N N . ILE A 1 193 ? -15.020 4.979 6.410 1.00 91.19 193 ILE A N 1
ATOM 1603 C CA . ILE A 1 193 ? -16.147 4.311 7.073 1.00 91.19 193 ILE A CA 1
ATOM 1604 C C . ILE A 1 193 ? -17.131 5.348 7.607 1.00 91.19 193 ILE A C 1
ATOM 1606 O O . ILE A 1 193 ? -18.328 5.183 7.418 1.00 91.19 193 ILE A O 1
ATOM 1610 N N . LYS A 1 194 ? -16.660 6.439 8.221 1.00 90.31 194 LYS A N 1
ATOM 1611 C CA . LYS A 1 194 ? -17.554 7.472 8.761 1.00 90.31 194 LYS A CA 1
ATOM 1612 C C . LYS A 1 194 ? -18.375 8.186 7.694 1.00 90.31 194 LYS A C 1
ATOM 1614 O O . LYS A 1 194 ? -19.575 8.349 7.879 1.00 90.31 194 LYS A O 1
ATOM 1619 N N . ALA A 1 195 ? -17.739 8.611 6.606 1.00 88.31 195 ALA A N 1
ATOM 1620 C CA . ALA A 1 195 ? -18.421 9.349 5.547 1.00 88.31 195 ALA A CA 1
ATOM 1621 C C . ALA A 1 195 ? -19.314 8.439 4.689 1.00 88.31 195 ALA A C 1
ATOM 1623 O O . ALA A 1 195 ? -20.406 8.822 4.291 1.00 88.31 195 ALA A O 1
ATOM 1624 N N . LEU A 1 196 ? -18.873 7.208 4.416 1.00 87.25 196 LEU A N 1
ATOM 1625 C CA . LEU A 1 196 ? -19.514 6.347 3.421 1.00 87.25 196 LEU A CA 1
ATOM 1626 C C . LEU A 1 196 ? -20.334 5.200 4.024 1.00 87.25 196 LEU A C 1
ATOM 1628 O O . LEU A 1 196 ? -20.870 4.401 3.262 1.00 87.25 196 LEU A O 1
ATOM 1632 N N . LYS A 1 197 ? -20.492 5.112 5.356 1.00 87.31 197 LYS A N 1
ATOM 1633 C CA . LYS A 1 197 ? -21.185 3.989 6.028 1.00 87.31 197 LYS A CA 1
ATOM 1634 C C . LYS A 1 197 ? -22.530 3.629 5.395 1.00 87.31 197 LYS A C 1
ATOM 1636 O O . LYS A 1 197 ? -22.824 2.462 5.199 1.00 87.31 197 LYS A O 1
ATOM 1641 N N . HIS A 1 198 ? -23.341 4.634 5.081 1.00 87.06 198 HIS A N 1
ATOM 1642 C CA . HIS A 1 198 ? -24.695 4.455 4.553 1.00 87.06 198 HIS A CA 1
ATOM 1643 C C . HIS A 1 198 ? -24.732 4.072 3.061 1.00 87.06 198 HIS A C 1
ATOM 1645 O O . HIS A 1 198 ? -25.807 3.777 2.547 1.00 87.06 198 HIS A O 1
ATOM 1651 N N . LYS A 1 199 ? -23.588 4.096 2.360 1.00 84.88 199 LYS A N 1
ATOM 1652 C CA . LYS A 1 199 ? -23.459 3.708 0.941 1.00 84.88 199 LYS A CA 1
ATOM 1653 C C . LYS A 1 199 ? -22.641 2.446 0.717 1.00 84.88 199 LYS A C 1
ATOM 1655 O O . LYS A 1 199 ? -22.674 1.897 -0.378 1.00 84.88 199 LYS A O 1
ATOM 1660 N N . LEU A 1 200 ? -21.839 2.044 1.698 1.00 85.12 200 LEU A N 1
ATOM 1661 C CA . LEU A 1 200 ? -21.009 0.855 1.595 1.00 85.12 200 LEU A CA 1
ATOM 1662 C C . LEU A 1 200 ? -21.828 -0.364 1.999 1.00 85.12 200 LEU A C 1
ATOM 1664 O O . LEU A 1 200 ? -22.308 -0.425 3.122 1.00 85.12 200 LEU A O 1
ATOM 1668 N N . ASP A 1 201 ? -21.912 -1.362 1.126 1.00 85.88 201 ASP A N 1
ATOM 1669 C CA . ASP A 1 201 ? -22.542 -2.639 1.479 1.00 85.88 201 ASP A CA 1
ATOM 1670 C C . ASP A 1 201 ? -21.632 -3.473 2.395 1.00 85.88 201 ASP A C 1
ATOM 1672 O O . ASP A 1 201 ? -22.069 -4.107 3.358 1.00 85.88 201 ASP A O 1
ATOM 1676 N N . ALA A 1 202 ? -20.335 -3.491 2.081 1.00 87.44 202 ALA A N 1
ATOM 1677 C CA . ALA A 1 202 ? -19.344 -4.314 2.757 1.00 87.44 202 ALA A CA 1
ATOM 1678 C C . ALA A 1 202 ? -17.926 -3.761 2.587 1.00 87.44 202 ALA A C 1
ATOM 1680 O O . ALA A 1 202 ? -17.626 -3.025 1.644 1.00 87.44 202 ALA A O 1
ATOM 1681 N N . VAL A 1 203 ? -17.033 -4.185 3.477 1.00 90.25 203 VAL A N 1
ATOM 1682 C CA . VAL A 1 203 ? -15.586 -4.020 3.348 1.00 90.25 203 VAL A CA 1
ATOM 1683 C C . VAL A 1 203 ? -14.970 -5.360 2.964 1.00 90.25 203 VAL A C 1
ATOM 1685 O O . VAL A 1 203 ? -15.163 -6.368 3.644 1.00 90.25 203 VAL A O 1
ATOM 1688 N N . TYR A 1 204 ? -14.204 -5.362 1.876 1.00 87.00 204 TYR A N 1
ATOM 1689 C CA . TYR A 1 204 ? -13.432 -6.523 1.448 1.00 87.00 204 TYR A CA 1
ATOM 1690 C C . TYR A 1 204 ? -12.040 -6.461 2.062 1.00 87.00 204 TYR A C 1
ATOM 1692 O O . TYR A 1 204 ? -11.213 -5.620 1.706 1.00 87.00 204 TYR A O 1
ATOM 1700 N N . ASP A 1 205 ? -11.791 -7.359 3.005 1.00 86.81 205 ASP A N 1
ATOM 1701 C CA . ASP A 1 205 ? -10.494 -7.536 3.626 1.00 86.81 205 ASP A CA 1
ATOM 1702 C C . ASP A 1 205 ? -9.664 -8.525 2.800 1.00 86.81 205 ASP A C 1
ATOM 1704 O O . ASP A 1 205 ? -9.950 -9.722 2.782 1.00 86.81 205 ASP A O 1
ATOM 1708 N N . ILE A 1 206 ? -8.669 -8.003 2.081 1.00 84.56 206 ILE A N 1
ATOM 1709 C CA . ILE A 1 206 ? -7.859 -8.765 1.124 1.00 84.56 206 ILE A CA 1
ATOM 1710 C C . ILE A 1 206 ? -6.432 -8.914 1.661 1.00 84.56 206 ILE A C 1
ATOM 1712 O O . ILE A 1 206 ? -5.816 -7.941 2.113 1.00 84.56 206 ILE A O 1
ATOM 1716 N N . THR A 1 207 ? -5.895 -10.130 1.595 1.00 87.62 207 THR A N 1
ATOM 1717 C CA . THR A 1 207 ? -4.487 -10.438 1.874 1.00 87.62 207 THR A CA 1
ATOM 1718 C C . THR A 1 207 ? -3.898 -11.184 0.689 1.00 87.62 207 THR A C 1
ATOM 1720 O O . THR A 1 207 ? -4.399 -12.237 0.303 1.00 87.62 207 THR A O 1
ATOM 1723 N N . ILE A 1 208 ? -2.828 -10.632 0.122 1.00 84.88 208 ILE A N 1
ATOM 1724 C CA . ILE A 1 208 ? -2.148 -11.179 -1.051 1.00 84.88 208 ILE A CA 1
ATOM 1725 C C . ILE A 1 208 ? -0.856 -11.846 -0.587 1.00 84.88 208 ILE A C 1
ATOM 1727 O O . ILE A 1 208 ? -0.070 -11.254 0.155 1.00 84.88 208 ILE A O 1
ATOM 1731 N N . MET A 1 209 ? -0.648 -13.083 -1.019 1.00 84.12 209 MET A N 1
ATOM 1732 C CA . MET A 1 209 ? 0.492 -13.911 -0.658 1.00 84.12 209 MET A CA 1
ATOM 1733 C C . MET A 1 209 ? 1.114 -14.496 -1.916 1.00 84.12 209 MET A C 1
ATOM 1735 O O . MET A 1 209 ? 0.430 -15.056 -2.771 1.00 84.12 209 MET A O 1
ATOM 1739 N N . TYR A 1 210 ? 2.429 -14.378 -2.004 1.00 80.62 210 TYR A N 1
ATOM 1740 C CA . TYR A 1 210 ? 3.212 -14.835 -3.140 1.00 80.62 210 TYR A CA 1
ATOM 1741 C C . TYR A 1 210 ? 3.996 -16.072 -2.700 1.00 80.62 210 TYR A C 1
ATOM 1743 O O . TYR A 1 210 ? 4.667 -16.033 -1.671 1.00 80.62 210 TYR A O 1
ATOM 1751 N N . ASN A 1 211 ? 3.910 -17.177 -3.439 1.00 74.81 211 ASN A N 1
ATOM 1752 C CA . ASN A 1 211 ? 4.619 -18.409 -3.075 1.00 74.81 211 ASN A CA 1
ATOM 1753 C C . ASN A 1 211 ? 6.155 -18.259 -3.156 1.00 74.81 211 ASN A C 1
ATOM 1755 O O . ASN A 1 211 ? 6.882 -18.841 -2.356 1.00 74.81 211 ASN A O 1
ATOM 1759 N N . GLN A 1 212 ? 6.658 -17.420 -4.066 1.00 72.69 212 GLN A N 1
ATOM 1760 C CA . GLN A 1 212 ? 8.095 -17.218 -4.300 1.00 72.69 212 GLN A CA 1
ATOM 1761 C C . GLN A 1 212 ? 8.806 -16.334 -3.263 1.00 72.69 212 GLN A C 1
ATOM 1763 O O . GLN A 1 212 ? 10.002 -16.079 -3.384 1.00 72.69 212 GLN A O 1
ATOM 1768 N N . THR A 1 213 ? 8.117 -15.846 -2.231 1.00 77.69 213 THR A N 1
ATOM 1769 C CA . THR A 1 213 ? 8.710 -14.912 -1.258 1.00 77.69 213 THR A CA 1
ATOM 1770 C C . THR A 1 213 ? 9.362 -15.615 -0.068 1.00 77.69 213 THR A C 1
ATOM 1772 O O . THR A 1 213 ? 9.495 -15.028 1.010 1.00 77.69 213 THR A O 1
ATOM 1775 N N . TYR A 1 214 ? 9.792 -16.865 -0.246 1.00 77.44 214 TYR A N 1
ATOM 1776 C CA . TYR A 1 214 ? 10.513 -17.636 0.760 1.00 77.44 214 TYR A CA 1
ATOM 1777 C C . TYR A 1 214 ? 11.719 -18.353 0.150 1.00 77.44 214 TYR A C 1
ATOM 1779 O O . TYR A 1 214 ? 11.577 -19.162 -0.765 1.00 77.44 214 TYR A O 1
ATOM 1787 N N . ASP A 1 215 ? 12.908 -18.078 0.682 1.00 76.25 215 ASP A N 1
ATOM 1788 C CA . ASP A 1 215 ? 14.123 -18.806 0.329 1.00 76.25 215 ASP A CA 1
ATOM 1789 C C . ASP A 1 215 ? 14.258 -20.025 1.248 1.00 76.25 215 ASP A C 1
ATOM 1791 O O . ASP A 1 215 ? 14.554 -19.899 2.439 1.00 76.25 215 ASP A O 1
ATOM 1795 N N . HIS A 1 216 ? 14.052 -21.223 0.695 1.00 73.75 216 HIS A N 1
ATOM 1796 C CA . HIS A 1 216 ? 14.191 -22.472 1.444 1.00 73.75 216 HIS A CA 1
ATOM 1797 C C . HIS A 1 216 ? 15.640 -22.772 1.862 1.00 73.75 216 HIS A C 1
ATOM 1799 O O . HIS A 1 216 ? 15.836 -23.465 2.860 1.00 73.75 216 HIS A O 1
ATOM 1805 N N . GLN A 1 217 ? 16.649 -22.283 1.135 1.00 71.00 217 GLN A N 1
ATOM 1806 C CA . GLN A 1 217 ? 18.058 -22.530 1.459 1.00 71.00 217 GLN A CA 1
ATOM 1807 C C . GLN A 1 217 ? 18.493 -21.682 2.650 1.00 71.00 217 GLN A C 1
ATOM 1809 O O . GLN A 1 217 ? 19.102 -22.186 3.591 1.00 71.00 217 GLN A O 1
ATOM 1814 N N . GLN A 1 218 ? 18.144 -20.397 2.625 1.00 73.12 218 GLN A N 1
ATOM 1815 C CA . GLN A 1 218 ? 18.502 -19.452 3.684 1.00 73.12 218 GLN A CA 1
ATOM 1816 C C . GLN A 1 218 ? 17.468 -19.401 4.817 1.00 73.12 218 GLN A C 1
ATOM 1818 O O . GLN A 1 218 ? 17.731 -18.815 5.864 1.00 73.12 218 GLN A O 1
ATOM 1823 N N . GLN A 1 219 ? 16.303 -20.033 4.635 1.00 74.56 219 GLN A N 1
ATOM 1824 C CA . GLN A 1 219 ? 15.179 -20.038 5.577 1.00 74.56 219 GLN A CA 1
ATOM 1825 C C . GLN A 1 219 ? 14.660 -18.624 5.901 1.00 74.56 219 GLN A C 1
ATOM 1827 O O . GLN A 1 219 ? 14.112 -18.382 6.983 1.00 74.56 219 GLN A O 1
ATOM 1832 N N . ILE A 1 220 ? 14.807 -17.694 4.951 1.00 80.69 220 ILE A N 1
ATOM 1833 C CA . ILE A 1 220 ? 14.414 -16.289 5.089 1.00 80.69 220 ILE A CA 1
ATOM 1834 C C . ILE A 1 220 ? 13.231 -15.941 4.188 1.00 80.69 220 ILE A C 1
ATOM 1836 O O . ILE A 1 220 ? 13.071 -16.458 3.083 1.00 80.69 220 ILE A O 1
ATOM 1840 N N . ARG A 1 221 ? 12.414 -14.995 4.654 1.00 83.62 221 ARG A N 1
ATOM 1841 C CA . ARG A 1 221 ? 11.387 -14.355 3.833 1.00 83.62 221 ARG A CA 1
ATOM 1842 C C . ARG A 1 221 ? 12.042 -13.331 2.902 1.00 83.62 221 ARG A C 1
ATOM 1844 O O . ARG A 1 221 ? 12.796 -12.475 3.365 1.00 83.62 221 ARG A O 1
ATOM 1851 N N . LEU A 1 222 ? 11.707 -13.395 1.619 1.00 84.69 222 LEU A N 1
ATOM 1852 C CA . LEU A 1 222 ? 12.131 -12.448 0.590 1.00 84.69 222 LEU A CA 1
ATOM 1853 C C . LEU A 1 222 ? 11.136 -11.280 0.466 1.00 84.69 222 LEU A C 1
ATOM 1855 O O . LEU A 1 222 ? 10.054 -11.279 1.062 1.00 84.69 222 LEU A O 1
ATOM 1859 N N . ASN A 1 223 ? 11.509 -10.254 -0.298 1.00 85.06 223 ASN A N 1
ATOM 1860 C CA . ASN A 1 223 ? 10.603 -9.150 -0.619 1.00 85.06 223 ASN A CA 1
ATOM 1861 C C . ASN A 1 223 ? 9.459 -9.627 -1.519 1.00 85.06 223 ASN A C 1
ATOM 1863 O O . ASN A 1 223 ? 9.626 -10.578 -2.277 1.00 85.06 223 ASN A O 1
ATOM 1867 N N . ALA A 1 224 ? 8.318 -8.938 -1.461 1.00 81.00 224 ALA A N 1
ATOM 1868 C CA . ALA A 1 224 ? 7.249 -9.165 -2.429 1.00 81.00 224 ALA A CA 1
ATOM 1869 C C . ALA A 1 224 ? 7.740 -8.840 -3.854 1.00 81.00 224 ALA A C 1
ATOM 1871 O O . ALA A 1 224 ? 8.448 -7.836 -4.013 1.00 81.00 224 ALA A O 1
ATOM 1872 N N . PRO A 1 225 ? 7.355 -9.639 -4.870 1.00 78.81 225 PRO A N 1
ATOM 1873 C CA . PRO A 1 225 ? 7.815 -9.435 -6.234 1.00 78.81 225 PRO A CA 1
ATOM 1874 C C . PRO A 1 225 ? 7.369 -8.069 -6.755 1.00 78.81 225 PRO A C 1
ATOM 1876 O O . PRO A 1 225 ? 6.278 -7.571 -6.459 1.00 78.81 225 PRO A O 1
ATOM 1879 N N . SER A 1 226 ? 8.236 -7.454 -7.543 1.00 76.44 226 SER A N 1
ATOM 1880 C CA . SER A 1 226 ? 7.905 -6.284 -8.342 1.00 76.44 226 SER A CA 1
ATOM 1881 C C . SER A 1 226 ? 7.047 -6.654 -9.550 1.00 76.44 226 SER A C 1
ATOM 1883 O O . SER A 1 226 ? 6.925 -7.821 -9.914 1.00 76.44 226 SER A O 1
ATOM 1885 N N . MET A 1 227 ? 6.478 -5.651 -10.223 1.00 72.06 227 MET A N 1
ATOM 1886 C CA . MET A 1 227 ? 5.712 -5.880 -11.454 1.00 72.06 227 MET A CA 1
ATOM 1887 C C . MET A 1 227 ? 6.524 -6.603 -12.526 1.00 72.06 227 MET A C 1
ATOM 1889 O O . MET A 1 227 ? 6.021 -7.510 -13.181 1.00 72.06 227 MET A O 1
ATOM 1893 N N . ALA A 1 228 ? 7.786 -6.210 -12.694 1.00 70.88 228 ALA A N 1
ATOM 1894 C CA . ALA A 1 228 ? 8.662 -6.822 -13.679 1.00 70.88 228 ALA A CA 1
ATOM 1895 C C . ALA A 1 228 ? 8.927 -8.297 -13.347 1.00 70.88 228 ALA A C 1
ATOM 1897 O O . ALA A 1 228 ? 8.812 -9.139 -14.230 1.00 70.88 228 ALA A O 1
ATOM 1898 N N . GLU A 1 229 ? 9.216 -8.610 -12.083 1.00 75.88 229 GLU A N 1
ATOM 1899 C CA . GLU A 1 229 ? 9.439 -9.987 -11.619 1.00 75.88 229 GLU A CA 1
ATOM 1900 C C . GLU A 1 229 ? 8.164 -10.832 -11.728 1.00 75.88 229 GLU A C 1
ATOM 1902 O O . GLU A 1 229 ? 8.209 -11.971 -12.190 1.00 75.88 229 GLU A O 1
ATOM 1907 N N . TYR A 1 230 ? 7.012 -10.254 -11.376 1.00 74.12 230 TYR A N 1
ATOM 1908 C CA . TYR A 1 230 ? 5.725 -10.935 -11.467 1.00 74.12 230 TYR A CA 1
ATOM 1909 C C . TYR A 1 230 ? 5.363 -11.308 -12.911 1.00 74.12 230 TYR A C 1
ATOM 1911 O O . TYR A 1 230 ? 4.881 -12.411 -13.151 1.00 74.12 230 TYR A O 1
ATOM 1919 N N . LEU A 1 231 ? 5.610 -10.415 -13.876 1.00 69.12 231 LEU A N 1
ATOM 1920 C CA . LEU A 1 231 ? 5.314 -10.657 -15.294 1.00 69.12 231 LEU A CA 1
ATOM 1921 C C . LEU A 1 231 ? 6.331 -11.573 -15.992 1.00 69.12 231 LEU A C 1
ATOM 1923 O O . LEU A 1 231 ? 6.023 -12.109 -17.053 1.00 69.12 231 LEU A O 1
ATOM 1927 N N . GLN A 1 232 ? 7.543 -11.712 -15.449 1.00 66.25 232 GLN A N 1
ATOM 1928 C CA . GLN A 1 232 ? 8.619 -12.502 -16.060 1.00 66.25 232 GLN A CA 1
ATOM 1929 C C . GLN A 1 232 ? 8.688 -13.944 -15.558 1.00 66.25 232 GLN A C 1
ATOM 1931 O O . GLN A 1 232 ? 9.238 -14.796 -16.250 1.00 66.25 232 GLN A O 1
ATOM 1936 N N . SER A 1 233 ? 8.189 -14.222 -14.356 1.00 62.31 233 SER A N 1
ATOM 1937 C CA . SER A 1 233 ? 8.298 -15.554 -13.766 1.00 62.31 233 SER A CA 1
ATOM 1938 C C . SER A 1 233 ? 7.264 -16.518 -14.357 1.00 62.31 233 SER A C 1
ATOM 1940 O O . SER A 1 233 ? 6.060 -16.265 -14.330 1.00 62.31 233 SER A O 1
ATOM 1942 N N . GLU A 1 234 ? 7.758 -17.646 -14.874 1.00 47.62 234 GLU A N 1
ATOM 1943 C CA . GLU A 1 234 ? 6.968 -18.692 -15.539 1.00 47.62 234 GLU A CA 1
ATOM 1944 C C . GLU A 1 234 ? 6.089 -19.503 -14.564 1.00 47.62 234 GLU A C 1
ATOM 1946 O O . GLU A 1 234 ? 5.173 -20.197 -14.999 1.00 47.62 234 GLU A O 1
ATOM 1951 N N . THR A 1 235 ? 6.322 -19.413 -13.245 1.00 51.75 235 THR A N 1
ATOM 1952 C CA . THR A 1 235 ? 5.608 -20.206 -12.224 1.00 51.75 235 THR A CA 1
ATOM 1953 C C . THR A 1 235 ? 5.307 -19.389 -10.962 1.00 51.75 235 THR A C 1
ATOM 1955 O O . THR A 1 235 ? 5.920 -19.589 -9.908 1.00 51.75 235 THR A O 1
ATOM 1958 N N . ASN A 1 236 ? 4.360 -18.453 -11.065 1.00 62.38 236 ASN A N 1
ATOM 1959 C CA . ASN A 1 236 ? 3.872 -17.666 -9.930 1.00 62.38 236 ASN A CA 1
ATOM 1960 C C . ASN A 1 236 ? 2.533 -18.210 -9.434 1.00 62.38 236 ASN A C 1
ATOM 1962 O O . ASN A 1 236 ? 1.507 -18.010 -10.082 1.00 62.38 236 ASN A O 1
ATOM 1966 N N . GLU A 1 237 ? 2.526 -18.850 -8.264 1.00 69.62 237 GLU A N 1
ATOM 1967 C CA . GLU A 1 237 ? 1.268 -19.132 -7.574 1.00 69.62 237 GLU A CA 1
ATOM 1968 C C . GLU A 1 237 ? 0.951 -17.950 -6.663 1.00 69.62 237 GLU A C 1
ATOM 1970 O O . GLU A 1 237 ? 1.711 -17.575 -5.762 1.00 69.62 237 GLU A O 1
ATOM 1975 N N . LEU A 1 238 ? -0.195 -17.341 -6.934 1.00 73.81 238 LEU A N 1
ATOM 1976 C CA . LEU A 1 238 ? -0.732 -16.235 -6.169 1.00 73.81 238 LEU A CA 1
ATOM 1977 C C . LEU A 1 238 ? -1.840 -16.765 -5.263 1.00 73.81 238 LEU A C 1
ATOM 1979 O O . LEU A 1 238 ? -2.853 -17.272 -5.743 1.00 73.81 238 LEU A O 1
ATOM 1983 N N . HIS A 1 239 ? -1.674 -16.612 -3.954 1.00 75.75 239 HIS A N 1
ATOM 1984 C CA . HIS A 1 239 ? -2.708 -16.948 -2.983 1.00 75.75 239 HIS A CA 1
ATOM 1985 C C . HIS A 1 239 ? -3.365 -15.661 -2.492 1.00 75.75 239 HIS A C 1
ATOM 1987 O O . HIS A 1 239 ? -2.690 -14.740 -2.031 1.00 75.75 239 HIS A O 1
ATOM 1993 N N . ILE A 1 240 ? -4.691 -15.594 -2.579 1.00 74.81 240 ILE A N 1
ATOM 1994 C CA . ILE A 1 240 ? -5.463 -14.431 -2.144 1.00 74.81 240 ILE A CA 1
ATOM 1995 C C . ILE A 1 240 ? -6.476 -14.900 -1.100 1.00 74.81 240 ILE A C 1
ATOM 1997 O O . ILE A 1 240 ? -7.348 -15.709 -1.404 1.00 74.81 240 ILE A O 1
ATOM 2001 N N . ASP A 1 241 ? -6.366 -14.384 0.123 1.00 78.69 241 ASP A N 1
ATOM 2002 C CA . ASP A 1 241 ? -7.415 -14.504 1.142 1.00 78.69 241 ASP A CA 1
ATOM 2003 C C . ASP A 1 241 ? -8.329 -13.285 1.010 1.00 78.69 241 ASP A C 1
ATOM 2005 O O . ASP A 1 241 ? -7.866 -12.147 1.122 1.00 78.69 241 ASP A O 1
ATOM 2009 N N . ILE A 1 242 ? -9.612 -13.518 0.732 1.00 77.75 242 ILE A N 1
ATOM 2010 C CA . ILE A 1 242 ? -10.625 -12.468 0.602 1.00 77.75 242 ILE A CA 1
ATOM 2011 C C . ILE A 1 242 ? -11.719 -12.745 1.616 1.00 77.75 242 ILE A C 1
ATOM 2013 O O . ILE A 1 242 ? -12.324 -13.816 1.619 1.00 77.75 242 ILE A O 1
ATOM 2017 N N . ARG A 1 243 ? -12.013 -11.754 2.454 1.00 81.12 243 ARG A N 1
ATOM 2018 C CA . ARG A 1 243 ? -13.114 -11.820 3.415 1.00 81.12 243 ARG A CA 1
ATOM 2019 C C . ARG A 1 243 ? -14.032 -10.633 3.201 1.00 81.12 243 ARG A C 1
ATOM 2021 O O . ARG A 1 243 ? -13.606 -9.489 3.329 1.00 81.12 243 ARG A O 1
ATOM 2028 N N . ARG A 1 244 ? -15.294 -10.906 2.886 1.00 83.12 244 ARG A N 1
ATOM 2029 C CA . ARG A 1 244 ? -16.342 -9.886 2.853 1.00 83.12 244 ARG A CA 1
ATOM 2030 C C . ARG A 1 244 ? -16.865 -9.687 4.273 1.00 83.12 244 ARG A C 1
ATOM 2032 O O . ARG A 1 244 ? -17.298 -10.651 4.891 1.00 83.12 244 ARG A O 1
ATOM 2039 N N . ILE A 1 245 ? -16.801 -8.459 4.770 1.00 87.00 245 ILE A N 1
ATOM 2040 C CA . ILE A 1 245 ? -17.292 -8.059 6.093 1.00 87.00 245 ILE A CA 1
ATOM 2041 C C . ILE A 1 245 ? -18.421 -7.071 5.859 1.00 87.00 245 ILE A C 1
ATOM 2043 O O . ILE A 1 245 ? -18.212 -6.060 5.186 1.00 87.00 245 ILE A O 1
ATOM 2047 N N . GLU A 1 246 ? -19.613 -7.353 6.366 1.00 90.44 246 GLU A N 1
ATOM 2048 C CA . GLU A 1 246 ? -20.742 -6.446 6.159 1.00 90.44 246 GLU A CA 1
ATOM 2049 C C . GLU A 1 246 ? -20.517 -5.136 6.908 1.00 90.44 246 GLU A C 1
ATOM 2051 O O . GLU A 1 246 ? -19.955 -5.122 8.003 1.00 90.44 246 GLU A O 1
ATOM 2056 N N . ILE A 1 247 ? -20.970 -4.013 6.344 1.00 90.25 247 ILE A N 1
ATOM 2057 C CA . ILE A 1 247 ? -20.734 -2.701 6.968 1.00 90.25 247 ILE A CA 1
ATOM 2058 C C . ILE A 1 247 ? -21.329 -2.607 8.383 1.00 90.25 247 ILE A C 1
ATOM 2060 O O . ILE A 1 247 ? -20.809 -1.887 9.236 1.00 90.25 247 ILE A O 1
ATOM 2064 N N . ASN A 1 248 ? -22.397 -3.365 8.642 1.00 91.19 248 ASN A N 1
ATOM 2065 C CA . ASN A 1 248 ? -23.095 -3.415 9.923 1.00 91.19 248 ASN A CA 1
ATOM 2066 C C . ASN A 1 248 ? -22.306 -4.164 11.007 1.00 91.19 248 ASN A C 1
ATOM 2068 O O . ASN A 1 248 ? -22.530 -3.924 12.189 1.00 91.19 248 ASN A O 1
ATOM 2072 N N . GLU A 1 249 ? -21.368 -5.035 10.623 1.00 92.06 249 GLU A N 1
ATOM 2073 C CA . GLU A 1 249 ? -20.495 -5.764 11.552 1.00 92.06 249 GLU A CA 1
ATOM 2074 C C . GLU A 1 249 ? -19.323 -4.904 12.048 1.00 92.06 249 GLU A C 1
ATOM 2076 O O . GLU A 1 249 ? -18.615 -5.282 12.984 1.00 92.06 249 GLU A O 1
ATOM 2081 N N . ILE A 1 250 ? -19.083 -3.752 11.414 1.00 92.44 250 ILE A N 1
ATOM 2082 C CA . ILE A 1 250 ? -17.947 -2.890 11.724 1.00 92.44 250 ILE A CA 1
ATOM 2083 C C . ILE A 1 250 ? -18.354 -1.883 12.807 1.00 92.44 250 ILE A C 1
ATOM 2085 O O . ILE A 1 250 ? -19.229 -1.044 12.565 1.00 92.44 250 ILE A O 1
ATOM 2089 N N . PRO A 1 251 ? -17.700 -1.898 13.984 1.00 92.31 251 PRO A N 1
ATOM 2090 C CA . PRO A 1 251 ? -18.017 -0.964 15.051 1.00 92.31 251 PRO A CA 1
ATOM 2091 C C . PRO A 1 251 ? -17.560 0.434 14.634 1.00 92.31 251 PRO A C 1
ATOM 2093 O O . PRO A 1 251 ? -16.380 0.672 14.361 1.00 92.31 251 PRO A O 1
ATOM 2096 N N . SER A 1 252 ? -18.516 1.354 14.531 1.00 89.31 252 SER A N 1
ATOM 2097 C CA . SER A 1 252 ? -18.300 2.642 13.873 1.00 89.31 252 SER A CA 1
ATOM 2098 C C . SER A 1 252 ? -18.820 3.839 14.669 1.00 89.31 252 SER A C 1
ATOM 2100 O O . SER A 1 252 ? -18.936 4.923 14.094 1.00 89.31 252 SER A O 1
ATOM 2102 N N . GLU A 1 253 ? -19.181 3.673 15.946 1.00 87.25 253 GLU A N 1
ATOM 2103 C CA . GLU A 1 253 ? -19.677 4.790 16.760 1.00 87.25 253 GLU A CA 1
ATOM 2104 C C . GLU A 1 253 ? -18.557 5.809 17.038 1.00 87.25 253 GLU A C 1
ATOM 2106 O O . GLU A 1 253 ? -18.772 7.020 16.997 1.00 87.25 253 GLU A O 1
ATOM 2111 N N . THR A 1 254 ? -17.327 5.331 17.241 1.00 91.81 254 THR A N 1
ATOM 2112 C CA . THR A 1 254 ? -16.148 6.153 17.545 1.00 91.81 254 THR A CA 1
ATOM 2113 C C . THR A 1 254 ? -14.969 5.859 16.609 1.00 91.81 254 THR A C 1
ATOM 2115 O O . THR A 1 254 ? -14.833 4.772 16.046 1.00 91.81 254 THR A O 1
ATOM 2118 N N . ASN A 1 255 ? -14.061 6.835 16.464 1.00 91.88 255 ASN A N 1
ATOM 2119 C CA . ASN A 1 255 ? -12.809 6.659 15.706 1.00 91.88 255 ASN A CA 1
ATOM 2120 C C . ASN A 1 255 ? -11.929 5.541 16.284 1.00 91.88 255 ASN A C 1
ATOM 2122 O O . ASN A 1 255 ? -11.204 4.865 15.549 1.00 91.88 255 ASN A O 1
ATOM 2126 N N . GLU A 1 256 ? -11.975 5.373 17.604 1.00 92.75 256 GLU A N 1
ATOM 2127 C CA . GLU A 1 256 ? -11.180 4.394 18.339 1.00 92.75 256 GLU A CA 1
ATOM 2128 C C . GLU A 1 256 ? -11.667 2.975 18.068 1.00 92.75 256 GLU A C 1
ATOM 2130 O O . GLU A 1 256 ? -10.848 2.103 17.796 1.00 92.75 256 GLU A O 1
ATOM 2135 N N . GLN A 1 257 ? -12.982 2.750 18.029 1.00 94.19 257 GLN A N 1
ATOM 2136 C CA . GLN A 1 257 ? -13.548 1.446 17.678 1.00 94.19 257 GLN A CA 1
ATOM 2137 C C . GLN A 1 257 ? -13.150 0.998 16.271 1.00 94.19 257 GLN A C 1
ATOM 2139 O O . GLN A 1 257 ? -12.680 -0.126 16.111 1.00 94.19 257 GLN A O 1
ATOM 2144 N N . ILE A 1 258 ? -13.243 1.884 15.273 1.00 94.31 258 ILE A N 1
ATOM 2145 C CA . ILE A 1 258 ? -12.809 1.576 13.900 1.00 94.31 258 ILE A CA 1
ATOM 2146 C C . ILE A 1 258 ? -11.305 1.278 13.869 1.00 94.31 258 ILE A C 1
ATOM 2148 O O . ILE A 1 258 ? -10.857 0.352 13.191 1.00 94.31 258 ILE A O 1
ATOM 2152 N N . SER A 1 259 ? -10.510 2.051 14.615 1.00 93.12 259 SER A N 1
ATOM 2153 C CA . SER A 1 259 ? -9.058 1.861 14.680 1.00 93.12 259 SER A CA 1
ATOM 2154 C C . SER A 1 259 ? -8.681 0.531 15.338 1.00 93.12 259 SER A C 1
ATOM 2156 O O . SER A 1 259 ? -7.801 -0.170 14.838 1.00 93.12 259 SER A O 1
ATOM 2158 N N . ASN A 1 260 ? -9.372 0.156 16.415 1.00 94.06 260 ASN A N 1
ATOM 2159 C CA . ASN A 1 260 ? -9.181 -1.108 17.121 1.00 94.06 260 ASN A CA 1
ATOM 2160 C C . ASN A 1 260 ? -9.641 -2.298 16.277 1.00 94.06 260 ASN A C 1
ATOM 2162 O O . ASN A 1 260 ? -8.933 -3.300 16.207 1.00 94.06 260 ASN A O 1
ATOM 2166 N N . TRP A 1 261 ? -10.776 -2.176 15.585 1.00 95.56 261 TRP A N 1
ATOM 2167 C CA . TRP A 1 261 ? -11.239 -3.175 14.624 1.00 95.56 261 TRP A CA 1
ATOM 2168 C C . TRP A 1 261 ? -10.198 -3.395 13.524 1.00 95.56 261 TRP A C 1
ATOM 2170 O O . TRP A 1 261 ? -9.788 -4.528 13.280 1.00 95.56 261 TRP A O 1
ATOM 2180 N N . LEU A 1 262 ? -9.688 -2.316 12.919 1.00 95.00 262 LEU A N 1
ATOM 2181 C CA . LEU A 1 262 ? -8.650 -2.402 11.892 1.00 95.00 262 LEU A CA 1
ATOM 2182 C C . LEU A 1 262 ? -7.379 -3.066 12.433 1.00 95.00 262 LEU A C 1
ATOM 2184 O O . LEU A 1 262 ? -6.795 -3.914 11.763 1.00 95.00 262 LEU A O 1
ATOM 2188 N N . TYR A 1 263 ? -6.967 -2.727 13.654 1.00 93.75 263 TYR A N 1
ATOM 2189 C CA . TYR A 1 263 ? -5.843 -3.384 14.312 1.00 93.75 263 TYR A CA 1
ATOM 2190 C C . TYR A 1 263 ? -6.078 -4.894 14.478 1.00 93.75 263 TYR A C 1
ATOM 2192 O O . TYR A 1 263 ? -5.229 -5.684 14.069 1.00 93.75 263 TYR A O 1
ATOM 2200 N N . GLN A 1 264 ? -7.244 -5.314 14.979 1.00 94.62 264 GLN A N 1
ATOM 2201 C CA . GLN A 1 264 ? -7.608 -6.731 15.115 1.00 94.62 264 GLN A CA 1
ATOM 2202 C C . GLN A 1 264 ? -7.589 -7.464 13.766 1.00 94.62 264 GLN A C 1
ATOM 2204 O O . GLN A 1 264 ? -7.106 -8.595 13.687 1.00 94.62 264 GLN A O 1
ATOM 2209 N N . ARG A 1 265 ? -8.039 -6.817 12.679 1.00 95.25 265 ARG A N 1
ATOM 2210 C CA . ARG A 1 265 ? -7.915 -7.375 11.321 1.00 95.25 265 ARG A CA 1
ATOM 2211 C C . ARG A 1 265 ? -6.460 -7.655 10.964 1.00 95.25 265 ARG A C 1
ATOM 2213 O O . ARG A 1 265 ? -6.149 -8.741 10.484 1.00 95.25 265 ARG A O 1
ATOM 2220 N N . PHE A 1 266 ? -5.559 -6.722 11.258 1.00 95.19 266 PHE A N 1
ATOM 2221 C CA . PHE A 1 266 ? -4.127 -6.899 11.017 1.00 95.19 266 PHE A CA 1
ATOM 2222 C C . PHE A 1 266 ? -3.495 -7.983 11.902 1.00 95.19 266 PHE A C 1
ATOM 2224 O O . PHE A 1 266 ? -2.639 -8.714 11.412 1.00 95.19 266 PHE A O 1
ATOM 2231 N N . GLN A 1 267 ? -3.970 -8.188 13.137 1.00 94.94 267 GLN A N 1
ATOM 2232 C CA . GLN A 1 267 ? -3.544 -9.334 13.957 1.00 94.94 267 GLN A CA 1
ATOM 2233 C C . GLN A 1 267 ? -3.899 -10.675 13.293 1.00 94.94 267 GLN A C 1
ATOM 2235 O O . GLN A 1 267 ? -3.091 -11.606 13.283 1.00 94.94 267 GLN A O 1
ATOM 2240 N N . LEU A 1 268 ? -5.098 -10.781 12.709 1.00 93.62 268 LEU A N 1
ATOM 2241 C CA . LEU A 1 268 ? -5.514 -11.983 11.979 1.00 93.62 268 LEU A CA 1
ATOM 2242 C C . LEU A 1 268 ? -4.665 -12.205 10.721 1.00 93.62 268 LEU A C 1
ATOM 2244 O O . LEU A 1 268 ? -4.284 -13.343 10.447 1.00 93.62 268 LEU A O 1
ATOM 2248 N N . LYS A 1 269 ? -4.335 -11.132 9.989 1.00 93.88 269 LYS A N 1
ATOM 2249 C CA . LYS A 1 269 ? -3.445 -11.193 8.817 1.00 93.88 269 LYS A CA 1
ATOM 2250 C C . LYS A 1 269 ? -2.038 -11.637 9.178 1.00 93.88 269 LYS A C 1
ATOM 2252 O O . LYS A 1 269 ? -1.481 -12.482 8.488 1.00 93.88 269 LYS A O 1
ATOM 2257 N N . ASP A 1 270 ? -1.487 -11.107 10.266 1.00 94.06 270 ASP A N 1
ATOM 2258 C CA . ASP A 1 270 ? -0.163 -11.490 10.751 1.00 94.06 270 ASP A CA 1
ATOM 2259 C C . ASP A 1 270 ? -0.105 -12.989 11.071 1.00 94.06 270 ASP A C 1
ATOM 2261 O O . ASP A 1 270 ? 0.784 -13.697 10.600 1.00 94.06 270 ASP A O 1
ATOM 2265 N N . LYS A 1 271 ? -1.124 -13.508 11.772 1.00 92.00 271 LYS A N 1
ATOM 2266 C CA . LYS A 1 271 ? -1.256 -14.944 12.058 1.00 92.00 271 LYS A CA 1
ATOM 2267 C C . LYS A 1 271 ? -1.398 -15.782 10.783 1.00 92.00 271 LYS A C 1
ATOM 2269 O O . LYS A 1 271 ? -0.779 -16.839 10.678 1.00 92.00 271 LYS A O 1
ATOM 2274 N N . LEU A 1 272 ? -2.201 -15.325 9.823 1.00 89.50 272 LEU A N 1
ATOM 2275 C CA . LEU A 1 272 ? -2.400 -16.005 8.543 1.00 89.50 272 LEU A CA 1
ATOM 2276 C C . LEU A 1 272 ? -1.095 -16.079 7.741 1.00 89.50 272 LEU A C 1
ATOM 2278 O O . LEU A 1 272 ? -0.728 -17.155 7.276 1.00 89.50 272 LEU A O 1
ATOM 2282 N N . LEU A 1 273 ? -0.353 -14.974 7.654 1.00 89.31 273 LEU A N 1
ATOM 2283 C CA . LEU A 1 273 ? 0.945 -14.930 6.982 1.00 89.31 273 LEU A CA 1
ATOM 2284 C C . LEU A 1 273 ? 1.991 -15.771 7.715 1.00 89.31 273 LEU A C 1
ATOM 2286 O O . LEU A 1 273 ? 2.756 -16.484 7.075 1.00 89.31 273 LEU A O 1
ATOM 2290 N N . LYS A 1 274 ? 1.996 -15.759 9.050 1.00 89.25 274 LYS A N 1
ATOM 2291 C CA . LYS A 1 274 ? 2.858 -16.634 9.848 1.00 89.25 274 LYS A CA 1
ATOM 2292 C C . LYS A 1 274 ? 2.612 -18.106 9.526 1.00 89.25 274 LYS A C 1
ATOM 2294 O O . LYS A 1 274 ? 3.568 -18.842 9.310 1.00 89.25 274 LYS A O 1
ATOM 2299 N N . ASN A 1 275 ? 1.351 -18.524 9.441 1.00 86.94 275 ASN A N 1
ATOM 2300 C CA . ASN A 1 275 ? 0.996 -19.886 9.044 1.00 86.94 275 ASN A CA 1
ATOM 2301 C C . ASN A 1 275 ? 1.414 -20.184 7.597 1.00 86.94 275 ASN A C 1
ATOM 2303 O O . ASN A 1 275 ? 1.993 -21.237 7.349 1.00 86.94 275 ASN A O 1
ATOM 2307 N N . PHE A 1 276 ? 1.190 -19.241 6.675 1.00 84.50 276 PHE A N 1
ATOM 2308 C CA . PHE A 1 276 ? 1.617 -19.346 5.278 1.00 84.50 276 PHE A CA 1
ATOM 2309 C C . PHE A 1 276 ? 3.122 -19.597 5.161 1.00 84.50 276 PHE A C 1
ATOM 2311 O O . PHE A 1 276 ? 3.542 -20.611 4.612 1.00 84.50 276 PHE A O 1
ATOM 2318 N N . TYR A 1 277 ? 3.950 -18.728 5.737 1.00 83.25 277 TYR A N 1
ATOM 2319 C CA . TYR A 1 277 ? 5.401 -18.879 5.647 1.00 83.25 277 TYR A CA 1
ATOM 2320 C C . TYR A 1 277 ? 5.923 -20.080 6.443 1.00 83.25 277 TYR A C 1
ATOM 2322 O O . TYR A 1 277 ? 6.890 -20.703 6.017 1.00 83.25 277 TYR A O 1
ATOM 2330 N N . ASN A 1 278 ? 5.280 -20.458 7.554 1.00 83.38 278 ASN A N 1
ATOM 2331 C CA . ASN A 1 278 ? 5.632 -21.682 8.279 1.00 83.38 278 ASN A CA 1
ATOM 2332 C C . ASN A 1 278 ? 5.357 -22.948 7.453 1.00 83.38 278 ASN A C 1
ATOM 2334 O O . ASN A 1 278 ? 6.176 -23.860 7.483 1.00 83.38 278 ASN A O 1
ATOM 2338 N N . TYR A 1 279 ? 4.258 -22.994 6.695 1.00 77.44 279 TYR A N 1
ATOM 2339 C CA . TYR A 1 279 ? 3.961 -24.100 5.779 1.00 77.44 279 TYR A CA 1
ATOM 2340 C C . TYR A 1 279 ? 5.051 -24.253 4.709 1.00 77.44 279 TYR A C 1
ATOM 2342 O O . TYR A 1 279 ? 5.621 -25.333 4.536 1.00 77.44 279 TYR A O 1
ATOM 2350 N N . TYR A 1 280 ? 5.426 -23.150 4.053 1.00 72.62 280 TYR A N 1
ATOM 2351 C CA . TYR A 1 280 ? 6.519 -23.163 3.077 1.00 72.62 280 TYR A CA 1
ATOM 2352 C C . TYR A 1 280 ? 7.880 -23.461 3.723 1.00 72.62 280 TYR A C 1
ATOM 2354 O O . TYR A 1 280 ? 8.754 -24.043 3.086 1.00 72.62 280 TYR A O 1
ATOM 2362 N N . LYS A 1 281 ? 8.066 -23.143 5.006 1.00 73.44 281 LYS A N 1
ATOM 2363 C CA . LYS A 1 281 ? 9.279 -23.494 5.746 1.00 73.44 281 LYS A CA 1
ATOM 2364 C C . LYS A 1 281 ? 9.433 -25.004 5.958 1.00 73.44 281 LYS A C 1
ATOM 2366 O O . LYS A 1 281 ? 10.537 -25.517 5.793 1.00 73.44 281 LYS A O 1
ATOM 2371 N N . THR A 1 282 ? 8.366 -25.704 6.345 1.00 69.19 282 THR A N 1
ATOM 2372 C CA . THR A 1 282 ? 8.439 -27.114 6.769 1.00 69.19 282 THR A CA 1
ATOM 2373 C C . THR A 1 282 ? 8.261 -28.122 5.639 1.00 69.19 282 THR A C 1
ATOM 2375 O O . THR A 1 282 ? 8.717 -29.248 5.804 1.00 69.19 282 THR A O 1
ATOM 2378 N N . LYS A 1 283 ? 7.637 -27.732 4.515 1.00 58.84 283 LYS A N 1
ATOM 2379 C CA . LYS A 1 283 ? 7.525 -28.475 3.240 1.00 58.84 283 LYS A CA 1
ATOM 2380 C C . LYS A 1 283 ? 7.435 -30.011 3.377 1.00 58.84 283 LYS A C 1
ATOM 2382 O O . LYS A 1 283 ? 8.158 -30.724 2.691 1.00 58.84 283 LYS A O 1
ATOM 2387 N N . ASN A 1 284 ? 6.585 -30.509 4.282 1.00 46.59 284 ASN A N 1
ATOM 2388 C CA . ASN A 1 284 ? 6.373 -31.949 4.495 1.00 46.59 284 ASN A CA 1
ATOM 2389 C C . ASN A 1 284 ? 5.038 -32.295 5.178 1.00 46.59 284 ASN A C 1
ATOM 2391 O O . ASN A 1 284 ? 4.927 -33.327 5.832 1.00 46.59 284 ASN A O 1
ATOM 2395 N N . ASP A 1 285 ? 4.015 -31.450 5.036 1.00 42.84 285 ASP A N 1
ATOM 2396 C CA . ASP A 1 285 ? 2.679 -31.806 5.510 1.00 42.84 285 ASP A CA 1
ATOM 2397 C C . ASP A 1 285 ? 1.621 -31.303 4.523 1.00 42.84 285 ASP A C 1
ATOM 2399 O O . ASP A 1 285 ? 1.145 -30.170 4.593 1.00 42.84 285 ASP A O 1
ATOM 2403 N N . GLU A 1 286 ? 1.256 -32.170 3.576 1.00 45.66 286 GLU A N 1
ATOM 2404 C CA . GLU A 1 286 ? 0.122 -31.976 2.658 1.00 45.66 286 GLU A CA 1
ATOM 2405 C C . GLU A 1 286 ? -1.217 -31.832 3.414 1.00 45.66 286 GLU A C 1
ATOM 2407 O O . GLU A 1 286 ? -2.239 -31.496 2.823 1.00 45.66 286 GLU A O 1
ATOM 2412 N N . SER A 1 287 ? -1.234 -32.041 4.737 1.00 44.62 287 SER A N 1
ATOM 2413 C CA . SER A 1 287 ? -2.402 -31.832 5.596 1.00 44.62 287 SER A CA 1
ATOM 2414 C C . SER A 1 287 ? -2.699 -30.356 5.906 1.00 44.62 287 SER A C 1
ATOM 2416 O O . SER A 1 287 ? -3.817 -30.039 6.314 1.00 44.62 287 SER A O 1
ATOM 2418 N N . ILE A 1 288 ? -1.751 -29.438 5.664 1.00 43.81 288 ILE A N 1
ATOM 2419 C CA . ILE A 1 288 ? -1.943 -27.980 5.787 1.00 43.81 288 ILE A CA 1
ATOM 2420 C C . ILE A 1 288 ? -1.993 -27.350 4.391 1.00 43.81 288 ILE A C 1
ATOM 2422 O O . ILE A 1 288 ? -1.413 -26.301 4.118 1.00 43.81 288 ILE A O 1
ATOM 2426 N N . ILE A 1 289 ? -2.715 -27.985 3.468 1.00 44.75 289 ILE A N 1
ATOM 2427 C CA . ILE A 1 289 ? -3.270 -27.241 2.340 1.00 44.75 289 ILE A CA 1
ATOM 2428 C C . ILE A 1 289 ? -4.022 -26.056 2.959 1.00 44.75 289 ILE A C 1
ATOM 2430 O O . ILE A 1 289 ? -4.776 -26.237 3.919 1.00 44.75 289 ILE A O 1
ATOM 2434 N N . PHE A 1 290 ? -3.812 -24.840 2.439 1.00 45.81 290 PHE A N 1
ATOM 2435 C CA . PHE A 1 290 ? -4.808 -23.776 2.553 1.00 45.81 290 PHE A CA 1
ATOM 2436 C C . PHE A 1 290 ? -6.084 -24.333 1.930 1.00 45.81 290 PHE A C 1
ATOM 2438 O O . PHE A 1 290 ? -6.371 -24.124 0.752 1.00 45.81 290 PHE A O 1
ATOM 2445 N N . THR A 1 291 ? -6.824 -25.116 2.707 1.00 40.75 291 THR A N 1
ATOM 2446 C CA . THR A 1 291 ? -8.177 -25.513 2.420 1.00 40.75 291 THR A CA 1
ATOM 2447 C C . THR A 1 291 ? -8.970 -24.231 2.610 1.00 40.75 291 THR A C 1
ATOM 2449 O O . THR A 1 291 ? -9.676 -24.011 3.586 1.00 40.75 291 THR A O 1
ATOM 2452 N N . CYS A 1 292 ? -8.902 -23.354 1.602 1.00 40.56 292 CYS A N 1
ATOM 2453 C CA . CYS A 1 292 ? -10.165 -22.929 1.041 1.00 40.56 292 CYS A CA 1
ATOM 2454 C C . CYS A 1 292 ? -10.938 -24.234 0.900 1.00 40.56 292 CYS A C 1
ATOM 2456 O O . CYS A 1 292 ? -10.490 -25.115 0.164 1.00 40.56 292 CYS A O 1
ATOM 2458 N N . ASP A 1 293 ? -11.967 -24.410 1.722 1.00 38.88 293 ASP A N 1
ATOM 2459 C CA . ASP A 1 293 ? -12.937 -25.486 1.616 1.00 38.88 293 ASP A CA 1
ATOM 2460 C C . ASP A 1 293 ? -13.556 -25.321 0.216 1.00 38.88 293 ASP A C 1
ATOM 2462 O O . ASP A 1 293 ? -14.582 -24.670 0.031 1.00 38.88 293 ASP A O 1
ATOM 2466 N N . ARG A 1 294 ? -12.804 -25.733 -0.817 1.00 41.06 294 ARG A N 1
ATOM 2467 C CA . ARG A 1 294 ? -13.103 -25.587 -2.238 1.00 41.06 294 ARG A CA 1
ATOM 2468 C C . ARG A 1 294 ? -14.173 -26.626 -2.488 1.00 41.06 294 ARG A C 1
ATOM 2470 O O . ARG A 1 294 ? -13.909 -27.719 -2.976 1.00 41.06 294 ARG A O 1
ATOM 2477 N N . LYS A 1 295 ? -15.396 -26.288 -2.095 1.00 42.03 295 LYS A N 1
ATOM 2478 C CA . LYS A 1 295 ? -16.580 -27.006 -2.556 1.00 42.03 295 LYS A CA 1
ATOM 2479 C C . LYS A 1 295 ? -16.784 -26.793 -4.059 1.00 42.03 295 LYS A C 1
ATOM 2481 O O . LYS A 1 295 ? -17.414 -27.626 -4.701 1.00 42.03 295 LYS A O 1
ATOM 2486 N N . ASP A 1 296 ? -16.156 -25.761 -4.625 1.00 46.22 296 ASP A N 1
ATOM 2487 C CA . ASP A 1 296 ? -16.252 -25.411 -6.035 1.00 46.22 296 ASP A CA 1
ATOM 2488 C C . ASP A 1 296 ? -14.982 -25.778 -6.815 1.00 46.22 296 ASP A C 1
ATOM 2490 O O . ASP A 1 296 ? -13.849 -25.596 -6.354 1.00 46.22 296 ASP A O 1
ATOM 2494 N N . LYS A 1 297 ? -15.187 -26.305 -8.028 1.00 46.91 297 LYS A N 1
ATOM 2495 C CA . LYS A 1 297 ? -14.122 -26.597 -8.995 1.00 46.91 297 LYS A CA 1
ATOM 2496 C C . LYS A 1 297 ? -13.323 -25.319 -9.302 1.00 46.91 297 LYS A C 1
ATOM 2498 O O . LYS A 1 297 ? -13.921 -24.244 -9.353 1.00 46.91 297 LYS A O 1
ATOM 2503 N N . PRO A 1 298 ? -11.999 -25.413 -9.536 1.00 46.22 298 PRO A N 1
ATOM 2504 C CA . PRO A 1 298 ? -11.220 -24.268 -9.996 1.00 46.22 298 PRO A CA 1
ATOM 2505 C C . PRO A 1 298 ? -11.856 -23.696 -11.268 1.00 46.22 298 PRO A C 1
ATOM 2507 O O . PRO A 1 298 ? -12.119 -24.428 -12.221 1.00 46.22 298 PRO A O 1
ATOM 2510 N N . ILE A 1 299 ? -12.141 -22.394 -11.258 1.00 48.78 299 ILE A N 1
ATOM 2511 C CA . ILE A 1 299 ? -12.592 -21.677 -12.449 1.00 48.78 299 ILE A CA 1
ATOM 2512 C C . ILE A 1 299 ? -11.340 -21.406 -13.278 1.00 48.78 299 ILE A C 1
ATOM 2514 O O . ILE A 1 299 ? -10.538 -20.536 -12.939 1.00 48.78 299 ILE A O 1
ATOM 2518 N N . GLU A 1 300 ? -11.156 -22.175 -14.342 1.00 48.75 300 GLU A N 1
ATOM 2519 C CA . GLU A 1 300 ? -10.134 -21.898 -15.345 1.00 48.75 300 GLU A CA 1
ATOM 2520 C C . GLU A 1 300 ? -10.619 -20.727 -16.205 1.00 48.75 300 GLU A C 1
ATOM 2522 O O . GLU A 1 300 ? -11.518 -20.854 -17.034 1.00 48.75 300 GLU A O 1
ATOM 2527 N N . LEU A 1 301 ? -10.066 -19.542 -15.945 1.00 48.62 301 LEU A N 1
ATOM 2528 C CA . LEU A 1 301 ? -10.276 -18.360 -16.773 1.00 48.62 301 LEU A CA 1
ATOM 2529 C C . LEU A 1 301 ? -9.277 -18.401 -17.928 1.00 48.62 301 LEU A C 1
ATOM 2531 O O . LEU A 1 301 ? -8.183 -17.844 -17.844 1.00 48.62 301 LEU A O 1
ATOM 2535 N N . GLU A 1 302 ? -9.651 -19.061 -19.018 1.00 54.59 302 GLU A N 1
ATOM 2536 C CA . GLU A 1 302 ? -8.974 -18.843 -20.291 1.00 54.59 302 GLU A CA 1
ATOM 2537 C C . GLU A 1 302 ? -9.360 -17.447 -20.787 1.00 54.59 302 GLU A C 1
ATOM 2539 O O . GLU A 1 302 ? -10.510 -17.207 -21.140 1.00 54.59 302 GLU A O 1
ATOM 2544 N N . LEU A 1 303 ? -8.418 -16.502 -20.786 1.00 56.38 303 LEU A N 1
ATOM 2545 C CA . LEU A 1 303 ? -8.596 -15.223 -21.473 1.00 56.38 303 LEU A CA 1
ATOM 2546 C C . LEU A 1 303 ? -8.359 -15.465 -22.970 1.00 56.38 303 LEU A C 1
ATOM 2548 O O . LEU A 1 303 ? -7.200 -15.606 -23.378 1.00 56.38 303 LEU A O 1
ATOM 2552 N N . PRO A 1 304 ? -9.403 -15.533 -23.818 1.00 67.69 304 PRO A N 1
ATOM 2553 C CA . PRO A 1 304 ? -9.207 -15.811 -25.229 1.00 67.69 304 PRO A CA 1
ATOM 2554 C C . PRO A 1 304 ? -8.425 -14.659 -25.865 1.00 67.69 304 PRO A C 1
ATOM 2556 O O . PRO A 1 304 ? -8.819 -13.495 -25.780 1.00 67.69 304 PRO A O 1
ATOM 2559 N N . LEU A 1 305 ? -7.336 -14.978 -26.573 1.00 67.81 305 LEU A N 1
ATOM 2560 C CA . LEU A 1 305 ? -6.488 -13.988 -27.259 1.00 67.81 305 LEU A CA 1
ATOM 2561 C C . LEU A 1 305 ? -7.298 -13.021 -28.137 1.00 67.81 305 LEU A C 1
ATOM 2563 O O . LEU A 1 305 ? -6.937 -11.861 -28.298 1.00 67.81 305 LEU A O 1
ATOM 2567 N N . ARG A 1 306 ? -8.431 -13.471 -28.681 1.00 75.44 306 ARG A N 1
ATOM 2568 C CA . ARG A 1 306 ? -9.326 -12.649 -29.501 1.00 75.44 306 ARG A CA 1
ATOM 2569 C C . ARG A 1 306 ? -9.859 -11.413 -28.770 1.00 75.44 306 ARG A C 1
ATOM 2571 O O . ARG A 1 306 ? -10.006 -10.371 -29.403 1.00 75.44 306 ARG A O 1
ATOM 2578 N N . GLU A 1 307 ? -10.131 -11.509 -27.473 1.00 69.19 307 GLU A N 1
ATOM 2579 C CA . GLU A 1 307 ? -10.649 -10.387 -26.682 1.00 69.19 307 GLU A CA 1
ATOM 2580 C C . GLU A 1 307 ? -9.561 -9.352 -26.379 1.00 69.19 307 GLU A C 1
ATOM 2582 O O . GLU A 1 307 ? -9.825 -8.150 -26.368 1.00 69.19 307 GLU A O 1
ATOM 2587 N N . THR A 1 308 ? -8.311 -9.792 -26.220 1.00 72.50 308 THR A N 1
ATOM 2588 C CA . THR A 1 308 ? -7.173 -8.899 -25.956 1.00 72.50 308 THR A CA 1
ATOM 2589 C C . THR A 1 308 ? -6.585 -8.293 -27.230 1.00 72.50 308 THR A C 1
ATOM 2591 O O . THR A 1 308 ? -6.023 -7.196 -27.187 1.00 72.50 308 THR A O 1
ATOM 2594 N N . ILE A 1 309 ? -6.765 -8.952 -28.379 1.00 80.62 309 ILE A N 1
ATOM 2595 C CA . ILE A 1 309 ? -6.268 -8.517 -29.689 1.00 80.62 309 ILE A CA 1
ATOM 2596 C C . ILE A 1 309 ? -6.776 -7.120 -30.057 1.00 80.62 309 ILE A C 1
ATOM 2598 O O . ILE A 1 309 ? -5.968 -6.294 -30.470 1.00 80.62 309 ILE A O 1
ATOM 2602 N N . TYR A 1 310 ? -8.062 -6.802 -29.874 1.00 81.62 310 TYR A N 1
ATOM 2603 C CA . TYR A 1 310 ? -8.594 -5.481 -30.248 1.00 81.62 310 TYR A CA 1
ATOM 2604 C C . TYR A 1 310 ? -7.973 -4.347 -29.429 1.00 81.62 310 TYR A C 1
ATOM 2606 O O . TYR A 1 310 ? -7.535 -3.344 -29.993 1.00 81.62 310 TYR A O 1
ATOM 2614 N N . SER A 1 311 ? -7.876 -4.532 -28.113 1.00 76.19 311 SER A N 1
ATOM 2615 C CA . SER A 1 311 ? -7.246 -3.570 -27.204 1.00 76.19 311 SER A CA 1
ATOM 2616 C C . SER A 1 311 ? -5.752 -3.429 -27.490 1.00 76.19 311 SER A C 1
ATOM 2618 O O . SER A 1 311 ? -5.230 -2.316 -27.512 1.00 76.19 311 SER A O 1
ATOM 2620 N N . CYS A 1 312 ? -5.071 -4.540 -27.782 1.00 80.00 312 CYS A N 1
ATOM 2621 C CA . CYS A 1 312 ? -3.666 -4.544 -28.170 1.00 80.00 312 CYS A CA 1
ATOM 2622 C C . CYS A 1 312 ? -3.453 -3.815 -29.504 1.00 80.00 312 CYS A C 1
ATOM 2624 O O . CYS A 1 312 ? -2.587 -2.949 -29.589 1.00 80.00 312 CYS A O 1
ATOM 2626 N N . PHE A 1 313 ? -4.274 -4.075 -30.526 1.00 87.19 313 PHE A N 1
ATOM 2627 C CA . PHE A 1 313 ? -4.215 -3.367 -31.809 1.00 87.19 313 PHE A CA 1
ATOM 2628 C C . PHE A 1 313 ? -4.501 -1.878 -31.656 1.00 87.19 313 PHE A C 1
ATOM 2630 O O . PHE A 1 313 ? -3.778 -1.061 -32.213 1.00 87.19 313 PHE A O 1
ATOM 2637 N N . PHE A 1 314 ? -5.520 -1.505 -30.887 1.00 86.31 314 PHE A N 1
ATOM 2638 C CA . PHE A 1 314 ? -5.830 -0.104 -30.638 1.00 86.31 314 PHE A CA 1
ATOM 2639 C C . PHE A 1 314 ? -4.674 0.609 -29.923 1.00 86.31 314 PHE A C 1
ATOM 2641 O O . PHE A 1 314 ? -4.236 1.676 -30.357 1.00 86.31 314 PHE A O 1
ATOM 2648 N N . LEU A 1 315 ? -4.126 0.005 -28.864 1.00 83.62 315 LEU A N 1
ATOM 2649 C CA . LEU A 1 315 ? -3.006 0.574 -28.117 1.00 83.62 315 LEU A CA 1
ATOM 2650 C C . LEU A 1 315 ? -1.743 0.658 -28.981 1.00 83.62 315 LEU A C 1
ATOM 2652 O O . LEU A 1 315 ? -1.076 1.687 -29.010 1.00 83.62 315 LEU A O 1
ATOM 2656 N N . THR A 1 316 ? -1.418 -0.397 -29.724 1.00 84.12 316 THR A N 1
ATOM 2657 C CA . THR A 1 316 ? -0.251 -0.420 -30.615 1.00 84.12 316 THR A CA 1
ATOM 2658 C C . THR A 1 316 ? -0.404 0.585 -31.748 1.00 84.12 316 THR A C 1
ATOM 2660 O O . THR A 1 316 ? 0.502 1.380 -31.951 1.00 84.12 316 THR A O 1
ATOM 2663 N N . LEU A 1 317 ? -1.551 0.647 -32.426 1.00 88.81 317 LEU A N 1
ATOM 2664 C CA . LEU A 1 317 ? -1.802 1.600 -33.511 1.00 88.81 317 LEU A CA 1
ATOM 2665 C C . LEU A 1 317 ? -1.725 3.056 -33.034 1.00 88.81 317 LEU A C 1
ATOM 2667 O O . LEU A 1 317 ? -1.187 3.907 -33.740 1.00 88.81 317 LEU A O 1
ATOM 2671 N N . THR A 1 318 ? -2.237 3.345 -31.836 1.00 83.19 318 THR A N 1
ATOM 2672 C CA . THR A 1 318 ? -2.208 4.700 -31.265 1.00 83.19 318 THR A CA 1
ATOM 2673 C C . THR A 1 318 ? -0.831 5.088 -30.734 1.00 83.19 318 THR A C 1
ATOM 2675 O O . THR A 1 318 ? -0.473 6.260 -30.813 1.00 83.19 318 THR A O 1
ATOM 2678 N N . THR A 1 319 ? -0.023 4.141 -30.246 1.00 82.62 319 THR A N 1
ATOM 2679 C CA . THR A 1 319 ? 1.298 4.424 -29.649 1.00 82.62 319 THR A CA 1
ATOM 2680 C C . THR A 1 319 ? 2.469 4.293 -30.630 1.00 82.62 319 THR A C 1
ATOM 2682 O O . THR A 1 319 ? 3.438 5.049 -30.518 1.00 82.62 319 THR A O 1
ATOM 2685 N N . LEU A 1 320 ? 2.387 3.412 -31.638 1.00 85.88 320 LEU A N 1
ATOM 2686 C CA . LEU A 1 320 ? 3.448 3.185 -32.633 1.00 85.88 320 LEU A CA 1
ATOM 2687 C C . LEU A 1 320 ? 3.941 4.476 -33.302 1.00 85.88 320 LEU A C 1
ATOM 2689 O O . LEU A 1 320 ? 5.157 4.647 -33.400 1.00 85.88 320 LEU A O 1
ATOM 2693 N N . PRO A 1 321 ? 3.070 5.400 -33.756 1.00 83.62 321 PRO A N 1
ATOM 2694 C CA . PRO A 1 321 ? 3.512 6.621 -34.428 1.00 83.62 321 PRO A CA 1
ATOM 2695 C C . PRO A 1 321 ? 4.377 7.510 -33.528 1.00 83.62 321 PRO A C 1
ATOM 2697 O O . PRO A 1 321 ? 5.326 8.137 -34.006 1.00 83.62 321 PRO A O 1
ATOM 2700 N N . PHE A 1 322 ? 4.093 7.524 -32.221 1.00 82.56 322 PHE A N 1
ATOM 2701 C CA . PHE A 1 322 ? 4.858 8.275 -31.226 1.00 82.56 322 PHE A CA 1
ATOM 2702 C C . PHE A 1 322 ? 6.203 7.614 -30.908 1.00 82.56 322 PHE A C 1
ATOM 2704 O O . PHE A 1 322 ? 7.177 8.317 -30.659 1.00 82.56 322 PHE A O 1
ATOM 2711 N N . ILE A 1 323 ? 6.282 6.280 -30.957 1.00 82.12 323 ILE A N 1
ATOM 2712 C CA . ILE A 1 323 ? 7.506 5.530 -30.639 1.00 82.12 323 ILE A CA 1
ATOM 2713 C C . ILE A 1 323 ? 8.414 5.363 -31.860 1.00 82.12 323 ILE A C 1
ATOM 2715 O O . ILE A 1 323 ? 9.631 5.393 -31.717 1.00 82.12 323 ILE A O 1
ATOM 2719 N N . LEU A 1 324 ? 7.887 5.176 -33.067 1.00 86.25 324 LEU A N 1
ATOM 2720 C CA . LEU A 1 324 ? 8.708 4.869 -34.244 1.00 86.25 324 LEU A CA 1
ATOM 2721 C C . LEU A 1 324 ? 9.218 6.118 -34.965 1.00 86.25 324 LEU A C 1
ATOM 2723 O O . LEU A 1 324 ? 10.319 6.088 -35.510 1.00 86.25 324 LEU A O 1
ATOM 2727 N N . SER A 1 325 ? 8.466 7.222 -34.947 1.00 90.06 325 SER A N 1
ATOM 2728 C CA . SER A 1 325 ? 8.873 8.448 -35.641 1.00 90.06 325 SER A CA 1
ATOM 2729 C C . SER A 1 325 ? 9.653 9.396 -34.726 1.00 90.06 325 SER A C 1
ATOM 2731 O O . SER A 1 325 ? 9.257 9.654 -33.591 1.00 90.06 325 SER A O 1
ATOM 2733 N N . GLU A 1 326 ? 10.746 9.985 -35.222 1.00 86.50 326 GLU A N 1
ATOM 2734 C CA . GLU A 1 326 ? 11.512 10.990 -34.463 1.00 86.50 326 GLU A CA 1
ATOM 2735 C C . GLU A 1 326 ? 10.658 12.212 -34.096 1.00 86.50 326 GLU A C 1
ATOM 2737 O O . GLU A 1 326 ? 10.762 12.750 -32.991 1.00 86.50 326 GLU A O 1
ATOM 2742 N N . ARG A 1 327 ? 9.754 12.616 -35.000 1.00 87.56 327 ARG A N 1
ATOM 2743 C CA . ARG A 1 327 ? 8.790 13.699 -34.756 1.00 87.56 327 ARG A CA 1
ATOM 2744 C C . ARG A 1 327 ? 7.794 13.328 -33.662 1.00 87.56 327 ARG A C 1
ATOM 2746 O O . ARG A 1 327 ? 7.533 14.156 -32.797 1.00 87.56 327 ARG A O 1
ATOM 2753 N N . GLY A 1 328 ? 7.288 12.095 -33.669 1.00 85.50 328 GLY A N 1
ATOM 2754 C CA . GLY A 1 328 ? 6.390 11.564 -32.648 1.00 85.50 328 GLY A CA 1
ATOM 2755 C C . GLY A 1 328 ? 7.050 11.489 -31.275 1.00 85.50 328 GLY A C 1
ATOM 2756 O O . GLY A 1 328 ? 6.464 11.968 -30.308 1.00 85.50 328 GLY A O 1
ATOM 2757 N N . ARG A 1 329 ? 8.302 11.016 -31.194 1.00 86.69 329 ARG A N 1
ATOM 2758 C CA . ARG A 1 329 ? 9.080 11.000 -29.940 1.00 86.69 329 ARG A CA 1
ATOM 2759 C C . ARG A 1 329 ? 9.305 12.410 -29.410 1.00 86.69 329 ARG A C 1
ATOM 2761 O O . ARG A 1 329 ? 9.087 12.672 -28.233 1.00 86.69 329 ARG A O 1
ATOM 2768 N N . SER A 1 330 ? 9.714 13.332 -30.285 1.00 85.00 330 SER A N 1
ATOM 2769 C CA . SER A 1 330 ? 9.916 14.740 -29.923 1.00 85.00 330 SER A CA 1
ATOM 2770 C C . SER A 1 330 ? 8.617 15.391 -29.447 1.00 85.00 330 SER A C 1
ATOM 2772 O O . SER A 1 330 ? 8.618 16.122 -28.460 1.00 85.00 330 SER A O 1
ATOM 2774 N N . PHE A 1 331 ? 7.500 15.109 -30.117 1.00 85.56 331 PHE A N 1
ATOM 2775 C CA . PHE A 1 331 ? 6.184 15.617 -29.749 1.00 85.56 331 PHE A CA 1
ATOM 2776 C C . PHE A 1 331 ? 5.697 15.037 -28.417 1.00 85.56 331 PHE A C 1
ATOM 2778 O O . PHE A 1 331 ? 5.273 15.803 -27.558 1.00 85.56 331 PHE A O 1
ATOM 2785 N N . TYR A 1 332 ? 5.851 13.728 -28.195 1.00 82.75 332 TYR A N 1
ATOM 2786 C CA . TYR A 1 332 ? 5.557 13.074 -26.918 1.00 82.75 332 TYR A CA 1
ATOM 2787 C C . TYR A 1 332 ? 6.382 13.675 -25.775 1.00 82.75 332 TYR A C 1
ATOM 2789 O O . TYR A 1 332 ? 5.821 14.096 -24.769 1.00 82.75 332 TYR A O 1
ATOM 2797 N N . LEU A 1 333 ? 7.699 13.827 -25.958 1.00 82.38 333 LEU A N 1
ATOM 2798 C CA . LEU A 1 333 ? 8.569 14.452 -24.958 1.00 82.38 333 LEU A CA 1
ATOM 2799 C C . LEU A 1 333 ? 8.170 15.902 -24.669 1.00 82.38 333 LEU A C 1
ATOM 2801 O O . LEU A 1 333 ? 8.134 16.297 -23.509 1.00 82.38 333 LEU A O 1
ATOM 2805 N N . LYS A 1 334 ? 7.822 16.695 -25.690 1.00 84.75 334 LYS A N 1
ATOM 2806 C CA . LYS A 1 334 ? 7.329 18.072 -25.507 1.00 84.75 334 LYS A CA 1
ATOM 2807 C C . LYS A 1 334 ? 5.996 18.106 -24.764 1.00 84.75 334 LYS A C 1
ATOM 2809 O O . LYS A 1 334 ? 5.826 18.934 -23.875 1.00 84.75 334 LYS A O 1
ATOM 2814 N N . ILE A 1 335 ? 5.079 17.197 -25.085 1.00 82.62 335 ILE A N 1
ATOM 2815 C CA . ILE A 1 335 ? 3.806 17.022 -24.380 1.00 82.62 335 ILE A CA 1
ATOM 2816 C C . ILE A 1 335 ? 4.048 16.652 -22.915 1.00 82.62 335 ILE A C 1
ATOM 2818 O O . ILE A 1 335 ? 3.442 17.257 -22.039 1.00 82.62 335 ILE A O 1
ATOM 2822 N N . CYS A 1 336 ? 4.965 15.735 -22.614 1.00 78.62 336 CYS A N 1
ATOM 2823 C CA . CYS A 1 336 ? 5.323 15.411 -21.235 1.00 78.62 336 CYS A CA 1
ATOM 2824 C C . CYS A 1 336 ? 5.969 16.609 -20.521 1.00 78.62 336 CYS A C 1
ATOM 2826 O O . CYS A 1 336 ? 5.571 16.936 -19.404 1.00 78.62 336 CYS A O 1
ATOM 2828 N N . LEU A 1 337 ? 6.923 17.295 -21.158 1.00 82.75 337 LEU A N 1
ATOM 2829 C CA . LEU A 1 337 ? 7.672 18.406 -20.561 1.00 82.75 337 LEU A CA 1
ATOM 2830 C C . LEU A 1 337 ? 6.823 19.657 -20.326 1.00 82.75 337 LEU A C 1
ATOM 2832 O O . LEU A 1 337 ? 7.041 20.343 -19.337 1.00 82.75 337 LEU A O 1
ATOM 2836 N N . ILE A 1 338 ? 5.873 19.964 -21.212 1.00 83.81 338 ILE A N 1
ATOM 2837 C CA . ILE A 1 338 ? 5.018 21.160 -21.121 1.00 83.81 338 ILE A CA 1
ATOM 2838 C C . ILE A 1 338 ? 3.685 20.822 -20.443 1.00 83.81 338 ILE A C 1
ATOM 2840 O O . ILE A 1 338 ? 3.195 21.572 -19.598 1.00 83.81 338 ILE A O 1
ATOM 2844 N N . GLY A 1 339 ? 3.105 19.669 -20.773 1.00 80.06 339 GLY A N 1
ATOM 2845 C CA . GLY A 1 339 ? 1.818 19.218 -20.255 1.00 80.06 339 GLY A CA 1
ATOM 2846 C C . GLY A 1 339 ? 1.861 18.842 -18.779 1.00 80.06 339 GLY A C 1
ATOM 2847 O O . GLY A 1 339 ? 0.905 19.132 -18.066 1.00 80.06 339 GLY A O 1
ATOM 2848 N N . THR A 1 340 ? 2.961 18.275 -18.271 1.00 78.12 340 THR A N 1
ATOM 2849 C CA . THR A 1 340 ? 3.061 17.932 -16.839 1.00 78.12 340 THR A CA 1
ATOM 2850 C C . THR A 1 340 ? 3.085 19.183 -15.952 1.00 78.12 340 THR A C 1
ATOM 2852 O O . THR A 1 340 ? 2.260 19.271 -15.048 1.00 78.12 340 THR A O 1
ATOM 2855 N N . PRO A 1 341 ? 3.917 20.213 -16.213 1.00 82.06 341 PRO A N 1
ATOM 2856 C CA . PRO A 1 341 ? 3.846 21.468 -15.466 1.00 82.06 341 PRO A CA 1
ATOM 2857 C C . PRO A 1 341 ? 2.489 22.161 -15.586 1.00 82.06 341 PRO A C 1
ATOM 2859 O O . PRO A 1 341 ? 1.952 22.599 -14.575 1.00 82.06 341 PRO A O 1
ATOM 2862 N N . LEU A 1 342 ? 1.902 22.224 -16.789 1.00 83.56 342 LEU A N 1
ATOM 2863 C CA . LEU A 1 342 ? 0.582 22.833 -16.989 1.00 83.56 342 LEU A CA 1
ATOM 2864 C C . LEU A 1 342 ? -0.514 22.106 -16.207 1.00 83.56 342 LEU A C 1
ATOM 2866 O O . LEU A 1 342 ? -1.332 22.755 -15.563 1.00 83.56 342 LEU A O 1
ATOM 2870 N N . THR A 1 343 ? -0.519 20.771 -16.223 1.00 79.19 343 THR A N 1
ATOM 2871 C CA . THR A 1 343 ? -1.494 19.971 -15.468 1.00 79.19 343 THR A CA 1
ATOM 2872 C C . THR A 1 343 ? -1.281 20.106 -13.966 1.00 79.19 343 THR A C 1
ATOM 2874 O O . THR A 1 343 ? -2.254 20.252 -13.239 1.00 79.19 343 THR A O 1
ATOM 2877 N N . LEU A 1 344 ? -0.040 20.168 -13.483 1.00 77.38 344 LEU A N 1
ATOM 2878 C CA . LEU A 1 344 ? 0.255 20.405 -12.067 1.00 77.38 344 LEU A CA 1
ATOM 2879 C C . LEU A 1 344 ? -0.158 21.807 -11.607 1.00 77.38 344 LEU A C 1
ATOM 2881 O O . LEU A 1 344 ? -0.747 21.949 -10.535 1.00 77.38 344 LEU A O 1
ATOM 2885 N N . ILE A 1 345 ? 0.116 22.834 -12.417 1.00 83.25 345 ILE A N 1
ATOM 2886 C CA . ILE A 1 345 ? -0.344 24.208 -12.178 1.00 83.25 345 ILE A CA 1
ATOM 2887 C C . ILE A 1 345 ? -1.872 24.234 -12.153 1.00 83.25 345 ILE A C 1
ATOM 2889 O O . ILE A 1 345 ? -2.455 24.796 -11.230 1.00 83.25 345 ILE A O 1
ATOM 2893 N N . TRP A 1 346 ? -2.528 23.563 -13.102 1.00 79.19 346 TRP A N 1
ATOM 2894 C CA . TRP A 1 346 ? -3.981 23.422 -13.118 1.00 79.19 346 TRP A CA 1
ATOM 2895 C C . TRP A 1 346 ? -4.494 22.739 -11.850 1.00 79.19 346 TRP A C 1
ATOM 2897 O O . TRP A 1 346 ? -5.390 23.269 -11.208 1.00 79.19 346 TRP A O 1
ATOM 2907 N N . MET A 1 347 ? -3.925 21.602 -11.444 1.00 74.19 347 MET A N 1
ATOM 2908 C CA . MET A 1 347 ? -4.320 20.877 -10.227 1.00 74.19 347 MET A CA 1
ATOM 2909 C C . MET A 1 347 ? -4.146 21.731 -8.962 1.00 74.19 347 MET A C 1
ATOM 2911 O O . MET A 1 347 ? -4.899 21.566 -8.001 1.00 74.19 347 MET A O 1
ATOM 2915 N N . HIS A 1 348 ? -3.168 22.642 -8.954 1.00 74.75 348 HIS A N 1
ATOM 2916 C CA . HIS A 1 348 ? -2.935 23.584 -7.860 1.00 74.75 348 HIS A CA 1
ATOM 2917 C C . HIS A 1 348 ? -3.882 24.796 -7.878 1.00 74.75 348 HIS A C 1
ATOM 2919 O O . HIS A 1 348 ? -4.325 25.218 -6.812 1.00 74.75 348 HIS A O 1
ATOM 2925 N N . LEU A 1 349 ? -4.197 25.355 -9.051 1.00 73.50 349 LEU A N 1
ATOM 2926 C CA . LEU A 1 349 ? -5.086 26.520 -9.213 1.00 73.50 349 LEU A CA 1
ATOM 2927 C C . LEU A 1 349 ? -6.576 26.150 -9.150 1.00 73.50 349 LEU A C 1
ATOM 2929 O O . LEU A 1 349 ? -7.405 26.906 -8.630 1.00 73.50 349 LEU A O 1
ATOM 2933 N N . PHE A 1 350 ? -6.893 24.964 -9.658 1.00 67.25 350 PHE A N 1
ATOM 2934 C CA . PHE A 1 350 ? -8.203 24.330 -9.684 1.00 67.25 350 PHE A CA 1
ATOM 2935 C C . PHE A 1 350 ? -8.110 22.984 -8.963 1.00 67.25 350 PHE A C 1
ATOM 2937 O O . PHE A 1 350 ? -8.246 21.927 -9.590 1.00 67.25 350 PHE A O 1
ATOM 2944 N N . PRO A 1 351 ? -7.871 22.988 -7.638 1.00 60.69 351 PRO A N 1
ATOM 2945 C CA . PRO A 1 351 ? -8.046 21.772 -6.866 1.00 60.69 351 PRO A CA 1
ATOM 2946 C C . PRO A 1 351 ? -9.471 21.279 -7.113 1.00 60.69 351 PRO A C 1
ATOM 2948 O O . PRO A 1 351 ? -10.393 22.089 -7.202 1.00 60.69 351 PRO A O 1
ATOM 2951 N N . TYR A 1 352 ? -9.649 19.964 -7.235 1.00 52.91 352 TYR A N 1
ATOM 2952 C CA . TYR A 1 352 ? -10.931 19.309 -7.540 1.00 52.91 352 TYR A CA 1
ATOM 2953 C C . TYR A 1 352 ? -12.116 19.850 -6.701 1.00 52.91 352 TYR A C 1
ATOM 2955 O O . TYR A 1 352 ? -13.249 19.872 -7.162 1.00 52.91 352 TYR A O 1
ATOM 2963 N N . SER A 1 353 ? -11.848 20.417 -5.516 1.00 49.59 353 SER A N 1
ATOM 2964 C CA . SER A 1 353 ? -12.827 21.119 -4.678 1.00 49.59 353 SER A CA 1
ATOM 2965 C C . SER A 1 353 ? -13.418 22.418 -5.248 1.00 49.59 353 SER A C 1
ATOM 2967 O O . SER A 1 353 ? -14.447 22.865 -4.758 1.00 49.59 353 SER A O 1
ATOM 2969 N N . ARG A 1 354 ? -12.778 23.082 -6.219 1.00 41.94 354 ARG A N 1
ATOM 2970 C CA . ARG A 1 354 ? -13.207 24.397 -6.735 1.00 41.94 354 ARG A CA 1
ATOM 2971 C C . ARG A 1 354 ? -14.208 24.303 -7.884 1.00 41.94 354 ARG A C 1
ATOM 2973 O O . ARG A 1 354 ? -14.915 25.271 -8.130 1.00 41.94 354 ARG A O 1
ATOM 2980 N N . PHE A 1 355 ? -14.331 23.143 -8.532 1.00 45.16 355 PHE A N 1
ATOM 2981 C CA . PHE A 1 355 ? -15.421 22.908 -9.489 1.00 45.16 355 PHE A CA 1
ATOM 2982 C C . PHE A 1 355 ? -16.805 22.914 -8.818 1.00 45.16 355 PHE A C 1
ATOM 2984 O O . PHE A 1 355 ? -17.806 23.105 -9.499 1.00 45.16 355 PHE A O 1
ATOM 2991 N N . ASN A 1 356 ? -16.842 22.823 -7.484 1.00 46.34 356 ASN A N 1
ATOM 2992 C CA . ASN A 1 356 ? -18.056 22.742 -6.683 1.00 46.34 356 ASN A CA 1
ATOM 2993 C C . ASN A 1 356 ? -18.185 23.852 -5.625 1.00 46.34 356 ASN A C 1
ATOM 2995 O O . ASN A 1 356 ? -19.046 23.754 -4.765 1.00 46.34 356 ASN A O 1
ATOM 2999 N N . SER A 1 357 ? -17.425 24.956 -5.685 1.00 41.22 357 SER A N 1
ATOM 3000 C CA . SER A 1 357 ? -17.629 26.083 -4.745 1.00 41.22 357 SER A CA 1
ATOM 3001 C C . SER A 1 357 ? -18.967 26.820 -4.935 1.00 41.22 357 SER A C 1
ATOM 3003 O O . SER A 1 357 ? -19.261 27.758 -4.206 1.00 41.22 357 SER A O 1
ATOM 3005 N N . LYS A 1 358 ? -19.787 26.421 -5.917 1.00 43.72 358 LYS A N 1
ATOM 3006 C CA . LYS A 1 358 ? -21.213 26.782 -5.983 1.00 43.72 358 LYS A CA 1
ATOM 3007 C C . LYS A 1 358 ? -22.080 26.005 -4.978 1.00 43.72 358 LYS A C 1
ATOM 3009 O O . LYS A 1 358 ? -23.216 26.401 -4.763 1.00 43.72 358 LYS A O 1
ATOM 3014 N N . ILE A 1 359 ? -21.560 24.926 -4.393 1.00 46.62 359 ILE A N 1
ATOM 3015 C CA . ILE A 1 359 ? -22.297 23.962 -3.564 1.00 46.62 359 ILE A CA 1
ATOM 3016 C C . ILE A 1 359 ? -22.161 24.281 -2.073 1.00 46.62 359 ILE A C 1
ATOM 3018 O O . ILE A 1 359 ? -23.127 24.099 -1.342 1.00 46.62 359 ILE A O 1
ATOM 3022 N N . ASP A 1 360 ? -21.038 24.863 -1.635 1.00 43.47 360 ASP A N 1
ATOM 3023 C CA . ASP A 1 360 ? -20.920 25.394 -0.265 1.00 43.47 360 ASP A CA 1
ATOM 3024 C C . ASP A 1 360 ? -21.979 26.494 0.001 1.00 43.47 360 ASP A C 1
ATOM 3026 O O . ASP A 1 360 ? -22.451 26.628 1.119 1.00 43.47 360 ASP A O 1
ATOM 3030 N N . ASN A 1 361 ? -22.452 27.193 -1.044 1.00 44.91 361 ASN A N 1
ATOM 3031 C CA . ASN A 1 361 ? -23.551 28.171 -0.964 1.00 44.91 361 ASN A CA 1
ATOM 3032 C C . ASN A 1 361 ? -24.970 27.561 -1.077 1.00 44.91 361 ASN A C 1
ATOM 3034 O O . ASN A 1 361 ? -25.940 28.312 -1.119 1.00 44.91 361 ASN A O 1
ATOM 3038 N N . GLN A 1 362 ? -25.114 26.238 -1.219 1.00 40.62 362 GLN A N 1
ATOM 3039 C CA . GLN A 1 362 ? -26.419 25.550 -1.281 1.00 40.62 362 GLN A CA 1
ATOM 3040 C C . GLN A 1 362 ? -26.665 24.605 -0.093 1.00 40.62 362 GLN A C 1
ATOM 3042 O O . GLN A 1 362 ? -27.718 23.972 -0.034 1.00 40.62 362 GLN A O 1
ATOM 3047 N N . LEU A 1 363 ? -25.696 24.479 0.818 1.00 41.56 363 LEU A N 1
ATOM 3048 C CA . LEU A 1 363 ? -25.767 23.638 2.018 1.00 41.56 363 LEU A CA 1
ATOM 3049 C C . LEU A 1 363 ? -25.670 24.446 3.330 1.00 41.56 363 LEU A C 1
ATOM 3051 O O . LEU A 1 363 ? -25.594 23.841 4.400 1.00 41.56 363 LEU A O 1
ATOM 3055 N N . GLU A 1 364 ? -25.705 25.779 3.246 1.00 36.19 364 GLU A N 1
ATOM 3056 C CA . GLU A 1 364 ? -26.185 26.675 4.314 1.00 36.19 364 GLU A CA 1
ATOM 3057 C C . GLU A 1 364 ? -27.662 26.993 4.063 1.00 36.19 364 GLU A C 1
ATOM 3059 O O . GLU A 1 364 ? -28.426 27.037 5.055 1.00 36.19 364 GLU A O 1
#

pLDDT: mean 76.26, std 14.64, range [36.19, 95.56]

Sequence (364 aa):
MKLSRHKYIRRILNYYRTNFNIEFPFIILIDGTFAFEALKWKIQIDEQLKAYLETQQIICSTSLCAIKETELLVDWIITNMLAVHQGSLGHIRYVLKSDLKWIPFYGFYFQQHGCIYVRRNDKGDIDRVEKGMRQIEYNGLPVWLVIFPEGTRFNPINNQDAIQRSRLFAQEKGLVPFDYVLYPRTGATVAAIKALKHKLDAVYDITIMYNQTYDHQQQIRLNAPSMAEYLQSETNELHIDIRRIEINEIPSETNEQISNWLYQRFQLKDKLLKNFYNYYKTKNDESIIFTCDRKDKPIELELPLRETIYSCFFLTLTTLPFILSERGRSFYLKICLIGTPLTLIWMHLFPYSRFNSKIDNQLE

Radius of gyration: 24.87 Å; chains: 1; bounding box: 69×60×63 Å

Secondary structure (DSSP, 8-state):
-PPPHHHHHHHHHHHHHHHH---SSEEEEE-HHHHHHHHHTT--HHHHHHHHHT-S-EEEEE-HHHHHHHHTTHHHHHHHHHHHHTT-GGGEEEEEEGGGGGSTTHHHHHHHTT-EEE-TT-THHHHHHHHHHHHHHHH----EEE--TTSS---TTT-HHHHHHHHHHHHHTTPPPPSSSPPPP-HHHHHHHHHHTTT--EEEEEEEEETTSEETTTTEEPPPPPHHHHHH-S--PEEEEEEEEEGGGS--SSHHHHHHHHHHHHHHHHHHHHHHHHHHHH---GGG-------S--------HHHHHHHHHHHHHHHHHHHHSHHHHHHHHHHHHHHHHHHHHHHHHS-GGGGGTTTTTT--

Foldseek 3Di:
DDDDLLRVVVVVVVVCCVPPVQDPPEEDEDEPVNVVVCVVVVHPPQVVVCVSNVHPDYHYDYPPVVVQVQQPCPVVVVLLVVCVVVVRNLQEEEAAEQVQLLPFPRNLVNLVSLHFYDYPPDPVSLVSLLVSLLVSVVVVDDHDYDYDQLNGFDFVPPPVVSLVVQCVVCVVVVHHRFDHGGQGHQSNVLSNLVSCLVPDQWDKDKDKDKLPQADQVVRDGGGRDGNVRVVPDPDIDIDMDIDTGGSVNQDRPDSVSNSVVVRVSVVVNSVVVVLVSVCSNVVPDPVPDPPPVCPDDDDPDDPPVVVVVVVVCVVCVVCVVLPVDPVSVVVVVCCRVVVSVVSVVCCVVCVVCNVCPVPVVVVD